Protein AF-A0A534Q2A4-F1 (afdb_monomer)

Structure (mmCIF, N/CA/C/O backbone):
data_AF-A0A534Q2A4-F1
#
_entry.id   AF-A0A534Q2A4-F1
#
loop_
_atom_site.group_PDB
_atom_site.id
_atom_site.type_symbol
_atom_site.label_atom_id
_atom_site.label_alt_id
_atom_site.label_comp_id
_atom_site.label_asym_id
_atom_site.label_entity_id
_atom_site.label_seq_id
_atom_site.pdbx_PDB_ins_code
_atom_site.Cartn_x
_atom_site.Cartn_y
_atom_site.Cartn_z
_atom_site.occupancy
_atom_site.B_iso_or_equiv
_atom_site.auth_seq_id
_atom_site.auth_comp_id
_atom_site.auth_asym_id
_atom_site.auth_atom_id
_atom_site.pdbx_PDB_model_num
ATOM 1 N N . MET A 1 1 ? -15.123 -91.674 16.257 1.00 46.69 1 MET A N 1
ATOM 2 C CA . MET A 1 1 ? -14.296 -90.925 15.289 1.00 46.69 1 MET A CA 1
ATOM 3 C C . MET A 1 1 ? -15.241 -90.295 14.267 1.00 46.69 1 MET A C 1
ATOM 5 O O . MET A 1 1 ? -15.814 -91.015 13.467 1.00 46.69 1 MET A O 1
ATOM 9 N N . ARG A 1 2 ? -15.526 -88.994 14.405 1.00 44.34 2 ARG A N 1
ATOM 10 C CA . ARG A 1 2 ? -16.313 -88.155 13.468 1.00 44.34 2 ARG A CA 1
ATOM 11 C C . ARG A 1 2 ? -15.272 -87.327 12.683 1.00 44.34 2 ARG A C 1
ATOM 13 O O . ARG A 1 2 ? -14.294 -86.949 13.312 1.00 44.34 2 ARG A O 1
ATOM 20 N N . GLY A 1 3 ? -15.322 -87.027 11.387 1.00 38.72 3 GLY A N 1
ATOM 21 C CA . GLY A 1 3 ? -16.390 -87.058 10.392 1.00 38.72 3 GLY A CA 1
ATOM 22 C C . GLY A 1 3 ? -16.437 -85.701 9.662 1.00 38.72 3 GLY A C 1
ATOM 23 O O . GLY A 1 3 ? -16.794 -84.723 10.302 1.00 38.72 3 GLY A O 1
ATOM 24 N N . VAL A 1 4 ? -16.092 -85.716 8.365 1.00 43.69 4 VAL A N 1
ATOM 25 C CA . VAL A 1 4 ? -16.644 -84.964 7.205 1.00 43.69 4 VAL A CA 1
ATOM 26 C C . VAL A 1 4 ? -16.596 -83.417 7.091 1.00 43.69 4 VAL A C 1
ATOM 28 O O . VAL A 1 4 ? -17.122 -82.683 7.916 1.00 43.69 4 VAL A O 1
ATOM 31 N N . ASP A 1 5 ? -15.975 -82.992 5.978 1.00 40.62 5 ASP A N 1
ATOM 32 C CA . ASP A 1 5 ? -16.419 -82.124 4.861 1.00 40.62 5 ASP A CA 1
ATOM 33 C C . ASP A 1 5 ? -17.097 -80.744 5.030 1.00 40.62 5 ASP A C 1
ATOM 35 O O . ASP A 1 5 ? -18.155 -80.591 5.627 1.00 40.62 5 ASP A O 1
ATOM 39 N N . SER A 1 6 ? -16.496 -79.788 4.296 1.00 45.88 6 SER A N 1
ATOM 40 C CA . SER A 1 6 ? -17.057 -78.829 3.317 1.00 45.88 6 SER A CA 1
ATOM 41 C C . SER A 1 6 ? -18.332 -78.024 3.619 1.00 45.88 6 SER A C 1
ATOM 43 O O . SER A 1 6 ? -19.414 -78.573 3.778 1.00 45.88 6 SER A O 1
ATOM 45 N N . SER A 1 7 ? -18.248 -76.698 3.425 1.00 45.50 7 SER A N 1
ATOM 46 C CA . SER A 1 7 ? -18.866 -75.979 2.284 1.00 45.50 7 SER A CA 1
ATOM 47 C C . SER A 1 7 ? -19.211 -74.519 2.632 1.00 45.50 7 SER A C 1
ATOM 49 O O . SER A 1 7 ? -19.823 -74.227 3.657 1.00 45.50 7 SER A O 1
ATOM 51 N N . VAL A 1 8 ? -18.820 -73.597 1.746 1.00 50.44 8 VAL A N 1
ATOM 52 C CA . VAL A 1 8 ? -19.141 -72.161 1.777 1.00 50.44 8 VAL A CA 1
ATOM 53 C C . VAL A 1 8 ? -20.487 -71.951 1.081 1.00 50.44 8 VAL A C 1
ATOM 55 O O . VAL A 1 8 ? -20.633 -72.241 -0.105 1.00 50.44 8 VAL A O 1
ATOM 58 N N . GLY A 1 9 ? -21.476 -71.442 1.818 1.00 41.38 9 GLY A N 1
ATOM 59 C CA . GLY A 1 9 ? -22.793 -71.088 1.293 1.00 41.38 9 GLY A CA 1
ATOM 60 C C . GLY A 1 9 ? -22.806 -69.697 0.658 1.00 41.38 9 GLY A C 1
ATOM 61 O O . GLY A 1 9 ? -22.437 -68.713 1.293 1.00 41.38 9 GLY A O 1
ATOM 62 N N . THR A 1 10 ? -23.281 -69.606 -0.584 1.00 54.28 10 THR A N 1
ATOM 63 C CA . THR A 1 10 ? -23.737 -68.353 -1.202 1.00 54.28 10 THR A CA 1
ATOM 64 C C . THR A 1 10 ? -25.263 -68.354 -1.238 1.00 54.28 10 THR A C 1
ATOM 66 O O . THR A 1 10 ? -25.898 -69.347 -1.596 1.00 54.28 10 THR A O 1
ATOM 69 N N . HIS A 1 11 ? -25.860 -67.255 -0.776 1.00 48.06 11 HIS A N 1
ATOM 70 C CA . HIS A 1 11 ? -27.300 -67.126 -0.592 1.00 48.06 11 HIS A CA 1
ATOM 71 C C . HIS A 1 11 ? -28.050 -66.906 -1.908 1.00 48.06 11 HIS A C 1
ATOM 73 O O . HIS A 1 11 ? -27.648 -66.135 -2.777 1.00 48.06 11 HIS A O 1
ATOM 79 N N . ALA A 1 12 ? -29.180 -67.604 -1.986 1.00 49.66 12 ALA A N 1
ATOM 80 C CA . ALA A 1 12 ? -30.111 -67.677 -3.092 1.00 49.66 12 ALA A CA 1
ATOM 81 C C . ALA A 1 12 ? -30.859 -66.366 -3.387 1.00 49.66 12 ALA A C 1
ATOM 83 O O . ALA A 1 12 ? -31.231 -65.598 -2.499 1.00 49.66 12 ALA A O 1
ATOM 84 N N . ALA A 1 13 ? -31.153 -66.206 -4.676 1.00 46.25 13 ALA A N 1
ATOM 85 C CA . ALA A 1 13 ? -32.058 -65.229 -5.255 1.00 46.25 13 ALA A CA 1
ATOM 86 C C . ALA A 1 13 ? -33.506 -65.407 -4.769 1.00 46.25 13 ALA A C 1
ATOM 88 O O . ALA A 1 13 ? -33.991 -66.530 -4.610 1.00 46.25 13 ALA A O 1
ATOM 89 N N . LYS A 1 14 ? -34.242 -64.297 -4.640 1.00 47.31 14 LYS A N 1
ATOM 90 C CA . LYS A 1 14 ? -35.702 -64.317 -4.498 1.00 47.31 14 LYS A CA 1
ATOM 91 C C . LYS A 1 14 ? -36.342 -63.367 -5.507 1.00 47.31 14 LYS A C 1
ATOM 93 O O . LYS A 1 14 ? -36.186 -62.154 -5.442 1.00 47.31 14 LYS A O 1
ATOM 98 N N . SER A 1 15 ? -37.043 -63.972 -6.460 1.00 41.19 15 SER A N 1
ATOM 99 C CA . SER A 1 15 ? -37.912 -63.332 -7.444 1.00 41.19 15 SER A CA 1
ATOM 100 C C . SER A 1 15 ? -39.271 -63.024 -6.811 1.00 41.19 15 SER A C 1
ATOM 102 O O . SER A 1 15 ? -39.814 -63.870 -6.101 1.00 41.19 15 SER A O 1
ATOM 104 N N . SER A 1 16 ? -39.851 -61.857 -7.101 1.00 58.28 16 SER A N 1
ATOM 105 C CA . SER A 1 16 ? -41.292 -61.639 -6.942 1.00 58.28 16 SER A CA 1
ATOM 106 C C . SER A 1 16 ? -41.811 -60.705 -8.035 1.00 58.28 16 SER A C 1
ATOM 108 O O . SER A 1 16 ? -41.393 -59.557 -8.151 1.00 58.28 16 SER A O 1
ATOM 110 N N . ARG A 1 17 ? -42.706 -61.250 -8.861 1.00 61.34 17 ARG A N 1
ATOM 111 C CA . ARG A 1 17 ? -43.530 -60.571 -9.880 1.00 61.34 17 ARG A CA 1
ATOM 112 C C . ARG A 1 17 ? -44.747 -59.915 -9.203 1.00 61.34 17 ARG A C 1
ATOM 114 O O . ARG A 1 17 ? -44.989 -60.301 -8.062 1.00 61.34 17 ARG A O 1
ATOM 121 N N . ILE A 1 18 ? -45.527 -59.085 -9.947 1.00 54.34 18 ILE A N 1
ATOM 122 C CA . ILE A 1 18 ? -46.921 -58.548 -9.716 1.00 54.34 18 ILE A CA 1
ATOM 123 C C . ILE A 1 18 ? -46.925 -56.988 -9.659 1.00 54.34 18 ILE A C 1
ATOM 125 O O . ILE A 1 18 ? -46.179 -56.453 -8.858 1.00 54.34 18 ILE A O 1
ATOM 129 N N . ARG A 1 19 ? -47.683 -56.154 -10.415 1.00 55.72 19 ARG A N 1
ATOM 130 C CA . ARG A 1 19 ? -48.712 -56.263 -11.489 1.00 55.72 19 ARG A CA 1
ATOM 131 C C . ARG A 1 19 ? -48.621 -55.081 -12.479 1.00 55.72 19 ARG A C 1
ATOM 133 O O . ARG A 1 19 ? -48.185 -53.997 -12.113 1.00 55.72 19 ARG A O 1
ATOM 140 N N . LEU A 1 20 ? -49.148 -55.312 -13.685 1.00 47.53 20 LEU A N 1
ATOM 141 C CA . LEU A 1 20 ? -49.582 -54.324 -14.683 1.00 47.53 20 LEU A CA 1
ATOM 142 C C . LEU A 1 20 ? -50.685 -53.379 -14.165 1.00 47.53 20 LEU A C 1
ATOM 144 O O . LEU A 1 20 ? -51.675 -53.858 -13.614 1.00 47.53 20 LEU A O 1
ATOM 148 N N . ALA A 1 21 ? -50.539 -52.090 -14.480 1.00 41.75 21 ALA A N 1
ATOM 149 C CA . ALA A 1 21 ? -51.520 -51.109 -14.990 1.00 41.75 21 ALA A CA 1
ATOM 150 C C . ALA A 1 21 ? -50.771 -49.749 -14.984 1.00 41.75 21 ALA A C 1
ATOM 152 O O . ALA A 1 21 ? -50.030 -49.493 -14.048 1.00 41.75 21 ALA A O 1
ATOM 153 N N . ALA A 1 22 ? -50.824 -48.838 -15.953 1.00 44.25 22 ALA A N 1
ATOM 154 C CA . ALA A 1 22 ? -51.934 -48.446 -16.795 1.00 44.25 22 ALA A CA 1
ATOM 155 C C . ALA A 1 22 ? -51.430 -47.580 -17.979 1.00 44.25 22 ALA A C 1
ATOM 157 O O . ALA A 1 22 ? -50.482 -46.815 -17.833 1.00 44.25 22 ALA A O 1
ATOM 158 N N . VAL A 1 23 ? -52.161 -47.680 -19.095 1.00 52.25 23 VAL A N 1
ATOM 159 C CA . VAL A 1 23 ? -52.508 -46.605 -20.048 1.00 52.25 23 VAL A CA 1
ATOM 160 C C . VAL A 1 23 ? -51.396 -46.042 -20.950 1.00 52.25 23 VAL A C 1
ATOM 162 O O . VAL A 1 23 ? -50.652 -45.129 -20.606 1.00 52.25 23 VAL A O 1
ATOM 165 N N . LEU A 1 24 ? -51.413 -46.536 -22.196 1.00 53.69 24 LEU A N 1
ATOM 166 C CA . LEU A 1 24 ? -51.024 -45.774 -23.382 1.00 53.69 24 LEU A CA 1
ATOM 167 C C . LEU A 1 24 ? -51.923 -44.536 -23.514 1.00 53.69 24 LEU A C 1
ATOM 169 O O . LEU A 1 24 ? -53.138 -44.674 -23.652 1.00 53.69 24 LEU A O 1
ATOM 173 N N . LEU A 1 25 ? -51.312 -43.361 -23.627 1.00 58.09 25 LEU A N 1
ATOM 174 C CA . LEU A 1 25 ? -51.843 -42.290 -24.462 1.00 58.09 25 LEU A CA 1
ATOM 175 C C . LEU A 1 25 ? -50.767 -41.905 -25.476 1.00 58.09 25 LEU A C 1
ATOM 177 O O . LEU A 1 25 ? -49.722 -41.353 -25.143 1.00 58.09 25 LEU A O 1
ATOM 181 N N . LEU A 1 26 ? -51.043 -42.269 -26.724 1.00 57.41 26 LEU A N 1
ATOM 182 C CA . LEU A 1 26 ? -50.377 -41.766 -27.914 1.00 57.41 26 LEU A CA 1
ATOM 183 C C . LEU A 1 26 ? -50.942 -40.377 -28.228 1.00 57.41 26 LEU A C 1
ATOM 185 O O . LEU A 1 26 ? -52.148 -40.251 -28.418 1.00 57.41 26 LEU A O 1
ATOM 189 N N . ALA A 1 27 ? -50.075 -39.374 -28.351 1.00 54.34 27 ALA A N 1
ATOM 190 C CA . ALA A 1 27 ? -50.287 -38.202 -29.205 1.00 54.34 27 ALA A CA 1
ATOM 191 C C . ALA A 1 27 ? -48.915 -37.541 -29.447 1.00 54.34 27 ALA A C 1
ATOM 193 O O . ALA A 1 27 ? -48.312 -36.991 -28.535 1.00 54.34 27 ALA A O 1
ATOM 194 N N . TRP A 1 28 ? -48.254 -37.854 -30.564 1.00 53.22 28 TRP A N 1
ATOM 195 C CA . TRP A 1 28 ? -48.218 -37.018 -31.775 1.00 53.22 28 TRP A CA 1
ATOM 196 C C . TRP A 1 28 ? -47.578 -35.636 -31.571 1.00 53.22 28 TRP A C 1
ATOM 198 O O . TRP A 1 28 ? -48.257 -34.661 -31.270 1.00 53.22 28 TRP A O 1
ATOM 208 N N . SER A 1 29 ? -46.273 -35.545 -31.839 1.00 51.88 29 SER A N 1
ATOM 209 C CA . SER A 1 29 ? -45.728 -34.620 -32.849 1.00 51.88 29 SER A CA 1
ATOM 210 C C . SER A 1 29 ? -44.209 -34.738 -32.913 1.00 51.88 29 SER A C 1
ATOM 212 O O . SER A 1 29 ? -43.484 -34.152 -32.115 1.00 51.88 29 SER A O 1
ATOM 214 N N . ALA A 1 30 ? -43.736 -35.491 -33.902 1.00 51.25 30 ALA A N 1
ATOM 215 C CA . ALA A 1 30 ? -42.413 -35.307 -34.470 1.00 51.25 30 ALA A CA 1
ATOM 216 C C . ALA A 1 30 ? -42.588 -34.554 -35.796 1.00 51.25 30 ALA A C 1
ATOM 218 O O . ALA A 1 30 ? -43.136 -35.096 -36.750 1.00 51.25 30 ALA A O 1
ATOM 219 N N . CYS A 1 31 ? -42.150 -33.300 -35.817 1.00 47.09 31 CYS A N 1
ATOM 220 C CA . CYS A 1 31 ? -41.692 -32.556 -36.991 1.00 47.09 31 CYS A CA 1
ATOM 221 C C . CYS A 1 31 ? -40.537 -31.701 -36.454 1.00 47.09 31 CYS A C 1
ATOM 223 O O . CYS A 1 31 ? -40.755 -30.761 -35.703 1.00 47.09 31 CYS A O 1
ATOM 225 N N . SER A 1 32 ? -39.333 -32.260 -36.462 1.00 43.69 32 SER A N 1
ATOM 226 C CA . SER A 1 32 ? -38.318 -32.028 -37.494 1.00 43.69 32 SER A CA 1
ATOM 227 C C . SER A 1 32 ? -37.521 -30.750 -37.239 1.00 43.69 32 SER A C 1
ATOM 229 O O . SER A 1 32 ? -38.028 -29.642 -37.346 1.00 43.69 32 SER A O 1
ATOM 231 N N . ASP A 1 33 ? -36.241 -30.992 -36.978 1.00 48.94 33 ASP A N 1
ATOM 232 C CA . ASP A 1 33 ? -35.103 -30.169 -37.371 1.00 48.94 33 ASP A CA 1
ATOM 233 C C . ASP A 1 33 ? -34.928 -28.782 -36.734 1.00 48.94 33 ASP A C 1
ATOM 235 O O . ASP A 1 33 ? -35.495 -27.773 -37.152 1.00 48.94 33 ASP A O 1
ATOM 239 N N . ARG A 1 34 ? -33.988 -28.713 -35.783 1.00 46.12 34 ARG A N 1
ATOM 240 C CA . ARG A 1 34 ? -33.120 -27.539 -35.683 1.00 46.12 34 ARG A CA 1
ATOM 241 C C . ARG A 1 34 ? -31.700 -27.941 -35.316 1.00 46.12 34 ARG A C 1
ATOM 243 O O . ARG A 1 34 ? -31.249 -27.764 -34.188 1.00 46.12 34 ARG A O 1
ATOM 250 N N . SER A 1 35 ? -30.986 -28.470 -36.304 1.00 51.28 35 SER A N 1
ATOM 251 C CA . SER A 1 35 ? -29.525 -28.457 -36.284 1.00 51.28 35 SER A CA 1
ATOM 252 C C . SER A 1 35 ? -29.010 -27.064 -36.665 1.00 51.28 35 SER A C 1
ATOM 254 O O . SER A 1 35 ? -29.014 -26.678 -37.829 1.00 51.28 35 SER A O 1
ATOM 256 N N . GLY A 1 36 ? -28.542 -26.323 -35.663 1.00 42.38 36 GLY A N 1
ATOM 257 C CA . GLY A 1 36 ? -27.720 -25.112 -35.779 1.00 42.38 36 GLY A CA 1
ATOM 258 C C . GLY A 1 36 ? -27.521 -24.541 -34.372 1.00 42.38 36 GLY A C 1
ATOM 259 O O . GLY A 1 36 ? -28.504 -24.183 -33.736 1.00 42.38 36 GLY A O 1
ATOM 260 N N . ARG A 1 37 ? -26.334 -24.608 -33.744 1.00 52.53 37 ARG A N 1
ATOM 261 C CA . ARG A 1 37 ? -25.194 -23.694 -33.994 1.00 52.53 37 ARG A CA 1
ATOM 262 C C . ARG A 1 37 ? -25.747 -22.266 -34.156 1.00 52.53 37 ARG A C 1
ATOM 264 O O . ARG A 1 37 ? -26.392 -22.002 -35.158 1.00 52.53 37 ARG A O 1
ATOM 271 N N . ASP A 1 38 ? -25.725 -21.375 -33.164 1.00 42.31 38 ASP A N 1
ATOM 272 C CA . ASP A 1 38 ? -24.612 -21.019 -32.286 1.00 42.31 38 ASP A CA 1
ATOM 273 C C . ASP A 1 38 ? -25.101 -20.547 -30.906 1.00 42.31 38 ASP A C 1
ATOM 275 O O . ASP A 1 38 ? -25.827 -19.561 -30.780 1.00 42.31 38 ASP A O 1
ATOM 279 N N . SER A 1 39 ? -24.650 -21.223 -29.848 1.00 49.16 39 SER A N 1
ATOM 280 C CA . SER A 1 39 ? -24.690 -20.686 -28.488 1.00 49.16 39 SER A CA 1
ATOM 281 C C . SER A 1 39 ? -23.584 -19.646 -28.345 1.00 49.16 39 SER A C 1
ATOM 283 O O . SER A 1 39 ? -22.515 -19.936 -27.808 1.00 49.16 39 SER A O 1
ATOM 285 N N . VAL A 1 40 ? -23.829 -18.423 -28.811 1.00 51.91 40 VAL A N 1
ATOM 286 C CA . VAL A 1 40 ? -23.120 -17.278 -28.244 1.00 51.91 40 VAL A CA 1
ATOM 287 C C . VAL A 1 40 ? -23.692 -17.055 -26.856 1.00 51.91 40 VAL A C 1
ATOM 289 O O . VAL A 1 40 ? -24.838 -16.647 -26.668 1.00 51.91 40 VAL A O 1
ATOM 292 N N . ALA A 1 41 ? -22.877 -17.417 -25.871 1.00 47.88 41 ALA A N 1
ATOM 293 C CA . ALA A 1 41 ? -23.019 -16.976 -24.507 1.00 47.88 41 ALA A CA 1
ATOM 294 C C . ALA A 1 41 ? -23.421 -15.499 -24.517 1.00 47.88 41 ALA A C 1
ATOM 296 O O . ALA A 1 41 ? -22.702 -14.655 -25.053 1.00 47.88 41 ALA A O 1
ATOM 297 N N . SER A 1 42 ? -24.573 -15.196 -23.921 1.00 49.41 42 SER A N 1
ATOM 298 C CA . SER A 1 42 ? -24.871 -13.853 -23.451 1.00 49.41 42 SER A CA 1
ATOM 299 C C . SER A 1 42 ? -23.835 -13.542 -22.377 1.00 49.41 42 SER A C 1
ATOM 301 O O . SER A 1 42 ? -24.075 -13.732 -21.185 1.00 49.41 42 SER A O 1
ATOM 303 N N . ALA A 1 43 ? -22.647 -13.125 -22.815 1.00 54.44 43 ALA A N 1
ATOM 304 C CA . ALA A 1 43 ? -21.686 -12.445 -21.986 1.00 54.44 43 ALA A CA 1
ATOM 305 C C . ALA A 1 43 ? -22.453 -11.273 -21.386 1.00 54.44 43 ALA A C 1
ATOM 307 O O . ALA A 1 43 ? -22.823 -10.328 -22.082 1.00 54.44 43 ALA A O 1
ATOM 308 N N . ARG A 1 44 ? -22.769 -11.370 -20.092 1.00 57.84 44 ARG A N 1
ATOM 309 C CA . ARG A 1 44 ? -23.061 -10.173 -19.318 1.00 57.84 44 ARG A CA 1
ATOM 310 C C . ARG A 1 44 ? -21.858 -9.275 -19.552 1.00 57.84 44 ARG A C 1
ATOM 312 O O . ARG A 1 44 ? -20.745 -9.651 -19.188 1.00 57.84 44 ARG A O 1
ATOM 319 N N . ALA A 1 45 ? -22.085 -8.164 -20.246 1.00 58.41 45 ALA A N 1
ATOM 320 C CA . ALA A 1 45 ? -21.080 -7.134 -20.400 1.00 58.41 45 ALA A CA 1
ATOM 321 C C . ALA A 1 45 ? -20.485 -6.852 -19.010 1.00 58.41 45 ALA A C 1
ATOM 323 O O . ALA A 1 45 ? -21.244 -6.850 -18.030 1.00 58.41 45 ALA A O 1
ATOM 324 N N . PRO A 1 46 ? -19.160 -6.665 -18.885 1.00 52.91 46 PRO A N 1
ATOM 325 C CA . PRO A 1 46 ? -18.607 -6.164 -17.641 1.00 52.91 46 PRO A CA 1
ATOM 326 C C . PRO A 1 46 ? -19.354 -4.870 -17.317 1.00 52.91 46 PRO A C 1
ATOM 328 O O . PRO A 1 46 ? -19.374 -3.937 -18.119 1.00 52.91 46 PRO A O 1
ATOM 331 N N . VAL A 1 47 ? -20.036 -4.855 -16.172 1.00 54.50 47 VAL A N 1
ATOM 332 C CA . VAL A 1 47 ? -20.563 -3.618 -15.606 1.00 54.50 47 VAL A CA 1
ATOM 333 C C . VAL A 1 47 ? -19.328 -2.786 -15.306 1.00 54.50 47 VAL A C 1
ATOM 335 O O . VAL A 1 47 ? -18.603 -3.067 -14.353 1.00 54.50 47 VAL A O 1
ATOM 338 N N . LEU A 1 48 ? -19.039 -1.829 -16.186 1.00 45.00 48 LEU A N 1
ATOM 339 C CA . LEU A 1 48 ? -18.083 -0.778 -15.894 1.00 45.00 48 LEU A CA 1
ATOM 340 C C . LEU A 1 48 ? -18.559 -0.114 -14.592 1.00 45.00 48 LEU A C 1
ATOM 342 O O . LEU A 1 48 ? -19.760 0.159 -14.470 1.00 45.00 48 LEU A O 1
ATOM 346 N N . PRO A 1 49 ? -17.676 0.094 -13.599 1.00 53.22 49 PRO A N 1
ATOM 347 C CA . PRO A 1 49 ? -18.042 0.910 -12.452 1.00 53.22 49 PRO A CA 1
ATOM 348 C C . PRO A 1 49 ? -18.526 2.270 -12.973 1.00 53.22 49 PRO A C 1
ATOM 350 O O . PRO A 1 49 ? -18.022 2.731 -14.002 1.00 53.22 49 PRO A O 1
ATOM 353 N N . PRO A 1 50 ? -19.509 2.910 -12.317 1.00 47.38 50 PRO A N 1
ATOM 354 C CA . PRO A 1 50 ? -19.916 4.242 -12.719 1.00 47.38 50 PRO A CA 1
ATOM 355 C C . PRO A 1 50 ? -18.688 5.149 -12.651 1.00 47.38 50 PRO A C 1
ATOM 357 O O . PR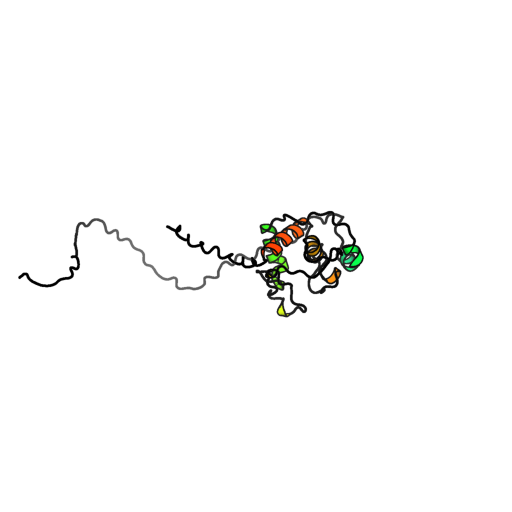O A 1 50 ? -18.109 5.357 -11.581 1.00 47.38 50 PRO A O 1
ATOM 360 N N . GLU A 1 51 ? -18.283 5.676 -13.802 1.00 47.44 51 GLU A N 1
ATOM 361 C CA . GLU A 1 51 ? -17.392 6.823 -13.863 1.00 47.44 51 GLU A CA 1
ATOM 362 C C . GLU A 1 51 ? -18.101 7.948 -13.094 1.00 47.44 51 GLU A C 1
ATOM 364 O O . GLU A 1 51 ? -19.100 8.492 -13.561 1.00 47.44 51 GLU A O 1
ATOM 369 N N . GLY A 1 52 ? -17.659 8.223 -11.862 1.00 50.19 52 GLY A N 1
ATOM 370 C CA . GLY A 1 52 ? -18.202 9.323 -11.059 1.00 50.19 52 GLY A CA 1
ATOM 371 C C . GLY A 1 52 ? -18.823 8.991 -9.701 1.00 50.19 52 GLY A C 1
ATOM 372 O O . GLY A 1 52 ? -19.551 9.827 -9.180 1.00 50.19 52 GLY A O 1
ATOM 373 N N . ALA A 1 53 ? -18.508 7.860 -9.063 1.00 42.09 53 ALA A N 1
ATOM 374 C CA . ALA A 1 53 ? -18.677 7.733 -7.606 1.00 42.09 53 ALA A CA 1
ATOM 375 C C . ALA A 1 53 ? -17.398 8.155 -6.853 1.00 42.09 53 ALA A C 1
ATOM 377 O O . ALA A 1 53 ? -16.955 7.490 -5.923 1.00 42.09 53 ALA A O 1
ATOM 378 N N . GLY A 1 54 ? -16.778 9.257 -7.277 1.00 41.44 54 GLY A N 1
ATOM 379 C CA . GLY A 1 54 ? -15.841 9.967 -6.419 1.00 41.44 54 GLY A CA 1
ATOM 380 C C . GLY A 1 54 ? -16.667 10.697 -5.373 1.00 41.44 54 GLY A C 1
ATOM 381 O O . GLY A 1 54 ? -17.300 11.705 -5.688 1.00 41.44 54 GLY A O 1
ATOM 382 N N . ALA A 1 55 ? -16.693 10.184 -4.142 1.00 45.19 55 ALA A N 1
ATOM 383 C CA . ALA A 1 55 ? -17.034 11.026 -3.004 1.00 45.19 55 ALA A CA 1
ATOM 384 C C . ALA A 1 55 ? -16.199 12.317 -3.119 1.00 45.19 55 ALA A C 1
ATOM 386 O O . ALA A 1 55 ? -15.026 12.226 -3.503 1.00 45.19 55 ALA A O 1
ATOM 387 N N . PRO A 1 56 ? -16.769 13.511 -2.868 1.00 38.66 56 PRO A N 1
ATOM 388 C CA . PRO A 1 56 ? -15.985 14.735 -2.915 1.00 38.66 56 PRO A CA 1
ATOM 389 C C . PRO A 1 56 ? -14.780 14.535 -2.002 1.00 38.66 56 PRO A C 1
ATOM 391 O O . PRO A 1 56 ? -14.951 14.184 -0.834 1.00 38.66 56 PRO A O 1
ATOM 394 N N . ALA A 1 57 ? -13.575 14.684 -2.559 1.00 44.56 57 ALA A N 1
ATOM 395 C CA . ALA A 1 57 ? -12.355 14.627 -1.778 1.00 44.56 57 ALA A CA 1
ATOM 396 C C . ALA A 1 57 ? -12.540 15.582 -0.597 1.00 44.56 57 ALA A C 1
ATOM 398 O O . ALA A 1 57 ? -12.750 16.781 -0.806 1.00 44.56 57 ALA A O 1
ATOM 399 N N . SER A 1 58 ? -12.540 15.053 0.632 1.00 46.03 58 SER A N 1
ATOM 400 C CA . SER A 1 58 ? -12.507 15.912 1.813 1.00 46.03 58 SER A CA 1
ATOM 401 C C . SER A 1 58 ? -11.367 16.915 1.619 1.00 46.03 58 SER A C 1
ATOM 403 O O . SER A 1 58 ? -10.309 16.495 1.134 1.00 46.03 58 SER A O 1
ATOM 405 N N . PRO A 1 59 ? -11.552 18.197 1.984 1.00 53.06 59 PRO A N 1
ATOM 406 C CA . PRO A 1 59 ? -10.587 19.272 1.725 1.00 53.06 59 PRO A CA 1
ATOM 407 C C . PRO A 1 59 ? -9.183 19.033 2.315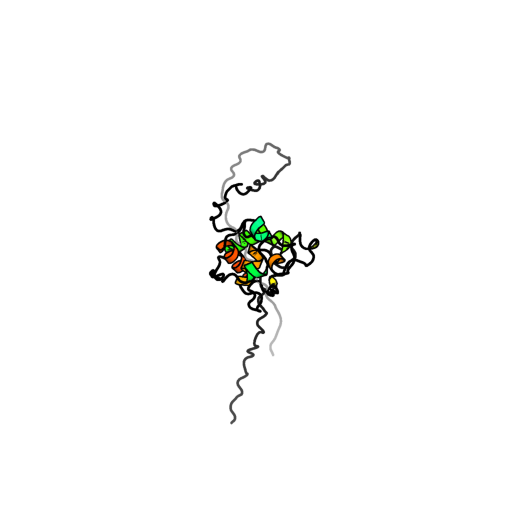 1.00 53.06 59 PRO A C 1
ATOM 409 O O . PRO A 1 59 ? -8.263 19.782 2.005 1.00 53.06 59 PRO A O 1
ATOM 412 N N . ASP A 1 60 ? -9.006 17.962 3.093 1.00 60.28 60 ASP A N 1
ATOM 413 C CA . ASP A 1 60 ? -7.771 17.558 3.761 1.00 60.28 60 ASP A CA 1
ATOM 414 C C . ASP A 1 60 ? -6.986 16.431 3.041 1.00 60.28 60 ASP A C 1
ATOM 416 O O . ASP A 1 60 ? -6.040 15.880 3.608 1.00 60.28 60 ASP A O 1
ATOM 420 N N . HIS A 1 61 ? -7.344 16.038 1.807 1.00 65.69 61 HIS A N 1
ATOM 421 C CA . HIS A 1 61 ? -6.539 15.066 1.046 1.00 65.69 61 HIS A CA 1
ATOM 422 C C . HIS A 1 61 ? -5.420 15.763 0.249 1.00 65.69 61 HIS A C 1
ATOM 424 O O . HIS A 1 61 ? -5.717 16.589 -0.616 1.00 65.69 61 HIS A O 1
ATOM 430 N N . PRO A 1 62 ? -4.135 15.415 0.474 1.00 69.75 62 PRO A N 1
ATOM 431 C CA . PRO A 1 62 ? -3.015 16.025 -0.245 1.00 69.75 62 PRO A CA 1
ATOM 432 C C . PRO A 1 62 ? -3.104 15.682 -1.730 1.00 69.75 62 PRO A C 1
ATOM 434 O O . PRO A 1 62 ? -3.302 14.517 -2.050 1.00 69.75 62 PRO A O 1
ATOM 437 N N . THR A 1 63 ? -2.953 16.644 -2.645 1.00 79.94 63 THR A N 1
ATOM 438 C CA . THR A 1 63 ? -3.048 16.367 -4.091 1.00 79.94 63 THR A CA 1
ATOM 439 C C . THR A 1 63 ? -1.905 15.469 -4.576 1.00 79.94 63 THR A C 1
ATOM 441 O O . THR A 1 63 ? -0.880 15.337 -3.910 1.00 79.94 63 THR A O 1
ATOM 444 N N . ALA A 1 64 ? -2.006 14.906 -5.785 1.00 71.00 64 ALA A N 1
ATOM 445 C CA . ALA A 1 64 ? -0.891 14.172 -6.401 1.00 71.00 64 ALA A CA 1
ATOM 446 C C . ALA A 1 64 ? 0.417 14.995 -6.457 1.00 71.00 64 ALA A C 1
ATOM 448 O O . ALA A 1 64 ? 1.503 14.457 -6.253 1.00 71.00 64 ALA A O 1
ATOM 449 N N . HIS A 1 65 ? 0.313 16.309 -6.683 1.00 66.69 65 HIS A N 1
ATOM 450 C CA . HIS A 1 65 ? 1.461 17.216 -6.688 1.00 66.69 65 HIS A CA 1
ATOM 451 C C . HIS A 1 65 ? 2.020 17.454 -5.275 1.00 66.69 65 HIS A C 1
ATOM 453 O O . HIS A 1 65 ? 3.227 17.634 -5.127 1.00 66.69 65 HIS A O 1
ATOM 459 N N . ASP A 1 66 ? 1.178 17.420 -4.241 1.00 70.50 66 ASP A N 1
ATOM 460 C CA . ASP A 1 66 ? 1.619 17.518 -2.845 1.00 70.50 66 ASP A CA 1
ATOM 461 C C . ASP A 1 66 ? 2.279 16.227 -2.367 1.00 70.50 66 ASP A C 1
ATOM 463 O O . ASP A 1 66 ? 3.339 16.292 -1.755 1.00 70.50 66 ASP A O 1
ATOM 467 N N . ILE A 1 67 ? 1.732 15.062 -2.731 1.00 70.69 67 ILE A N 1
ATOM 468 C CA . ILE A 1 67 ? 2.347 13.752 -2.458 1.00 70.69 67 ILE A CA 1
ATOM 469 C C . ILE A 1 67 ? 3.726 13.660 -3.124 1.00 70.69 67 ILE A C 1
ATOM 471 O O . ILE A 1 67 ? 4.676 13.201 -2.502 1.00 70.69 67 ILE A O 1
ATOM 475 N N . ALA A 1 68 ? 3.858 14.148 -4.361 1.00 65.62 68 ALA A N 1
ATOM 476 C CA . ALA A 1 68 ? 5.130 14.152 -5.083 1.00 65.62 68 ALA A CA 1
ATOM 477 C C . ALA A 1 68 ? 6.181 15.116 -4.495 1.00 65.62 68 ALA A C 1
ATOM 479 O O . ALA A 1 68 ? 7.375 14.931 -4.731 1.00 65.62 68 ALA A O 1
ATOM 480 N N . ARG A 1 69 ? 5.757 16.158 -3.763 1.00 66.38 69 ARG A N 1
ATOM 481 C CA . ARG A 1 69 ? 6.643 17.156 -3.135 1.00 66.38 69 ARG A CA 1
ATOM 482 C C . ARG A 1 69 ? 6.927 16.896 -1.662 1.00 66.38 69 ARG A C 1
ATOM 484 O O . ARG A 1 69 ? 7.909 17.437 -1.156 1.00 66.38 69 ARG A O 1
ATOM 491 N N . ALA A 1 70 ? 6.075 16.143 -0.973 1.00 67.38 70 ALA A N 1
ATOM 492 C CA . ALA A 1 70 ? 6.292 15.800 0.421 1.00 67.38 70 ALA A CA 1
ATOM 493 C C . ALA A 1 70 ? 7.607 15.023 0.536 1.00 67.38 70 ALA A C 1
ATOM 495 O O . ALA A 1 70 ? 7.802 14.009 -0.139 1.00 67.38 70 ALA A O 1
ATOM 496 N N . SER A 1 71 ? 8.537 15.508 1.362 1.00 64.19 71 SER A N 1
ATOM 497 C CA . SER A 1 71 ? 9.758 14.747 1.592 1.00 64.19 71 SER A CA 1
ATOM 498 C C . SER A 1 71 ? 9.415 13.495 2.398 1.00 64.19 71 SER A C 1
ATOM 500 O O . SER A 1 71 ? 8.541 13.523 3.268 1.00 64.19 71 SER A O 1
ATOM 502 N N . ALA A 1 72 ? 10.139 12.404 2.143 1.00 62.28 72 ALA A N 1
ATOM 503 C CA . ALA A 1 72 ? 10.083 11.184 2.948 1.00 62.28 72 ALA A CA 1
ATOM 504 C C . ALA A 1 72 ? 10.107 11.485 4.455 1.00 62.28 72 ALA A C 1
ATOM 506 O O . ALA A 1 72 ? 9.349 10.921 5.239 1.00 62.28 72 ALA A O 1
ATOM 507 N N . SER A 1 73 ? 10.950 12.445 4.841 1.00 61.84 73 SER A N 1
ATOM 508 C CA . SER A 1 73 ? 11.104 12.924 6.209 1.00 61.84 73 SER A CA 1
ATOM 509 C C . SER A 1 73 ? 9.899 13.688 6.755 1.00 61.84 73 SER A C 1
ATOM 511 O O . SER A 1 73 ? 9.703 13.669 7.964 1.00 61.84 73 SER A O 1
ATOM 513 N N . ASP A 1 74 ? 9.102 14.369 5.932 1.00 73.62 74 ASP A N 1
ATOM 514 C CA . ASP A 1 74 ? 7.904 15.074 6.405 1.00 73.62 74 ASP A CA 1
ATOM 515 C C . ASP A 1 74 ? 6.792 14.074 6.699 1.00 73.62 74 ASP A C 1
ATOM 517 O O . ASP A 1 74 ? 6.308 14.015 7.824 1.00 73.62 74 ASP A O 1
ATOM 521 N N . LEU A 1 75 ? 6.494 13.190 5.741 1.00 75.75 75 LEU A N 1
ATOM 522 C CA . LEU A 1 75 ? 5.486 12.139 5.913 1.00 75.75 75 LEU A CA 1
ATOM 523 C C . LEU A 1 75 ? 5.833 11.182 7.058 1.00 75.75 75 LEU A C 1
ATOM 525 O O . LEU A 1 75 ? 4.943 10.730 7.777 1.00 75.75 75 LEU A O 1
ATOM 529 N N . ALA A 1 76 ? 7.122 10.884 7.244 1.00 67.81 76 ALA A N 1
ATOM 530 C CA . ALA A 1 76 ? 7.576 10.013 8.317 1.00 67.81 76 ALA A CA 1
ATOM 531 C C . ALA A 1 76 ? 7.395 10.637 9.714 1.00 67.81 76 ALA A C 1
ATOM 533 O O . ALA A 1 76 ? 7.081 9.921 10.663 1.00 67.81 76 ALA A O 1
ATOM 534 N N . ARG A 1 77 ? 7.546 11.962 9.847 1.00 68.25 77 ARG A N 1
ATOM 535 C CA . ARG A 1 77 ? 7.465 12.672 11.138 1.00 68.25 77 ARG A CA 1
ATOM 536 C C . ARG A 1 77 ? 6.050 13.068 11.550 1.00 68.25 77 ARG A C 1
ATOM 538 O O . ARG A 1 77 ? 5.865 13.469 12.698 1.00 68.25 77 ARG A O 1
ATOM 545 N N . GLU A 1 78 ? 5.073 12.965 10.651 1.00 75.94 78 GLU A N 1
ATOM 546 C CA . GLU A 1 78 ? 3.682 13.258 10.991 1.00 75.94 78 GLU A CA 1
ATOM 547 C C . GLU A 1 78 ? 3.205 12.342 12.135 1.00 75.94 78 GLU A C 1
ATOM 549 O O . GLU A 1 78 ? 3.401 11.121 12.071 1.00 75.94 78 GLU A O 1
ATOM 554 N N . PRO A 1 79 ? 2.584 12.888 13.196 1.00 75.31 79 PRO A N 1
ATOM 555 C CA . PRO A 1 79 ? 2.058 12.078 14.283 1.00 75.31 79 PRO A CA 1
ATOM 556 C C . PRO A 1 79 ? 0.972 11.135 13.757 1.00 75.31 79 PRO A C 1
ATOM 558 O O . PRO A 1 79 ? 0.025 11.556 13.094 1.00 75.31 79 PRO A O 1
ATOM 561 N N . ASN A 1 80 ? 1.082 9.842 14.074 1.00 80.94 80 ASN A N 1
ATOM 562 C CA . ASN A 1 80 ? 0.035 8.891 13.720 1.00 80.94 80 ASN A CA 1
ATOM 563 C C . ASN A 1 80 ? -1.175 9.041 14.657 1.00 80.94 80 ASN A C 1
ATOM 565 O O . ASN A 1 80 ? -1.170 8.523 15.774 1.00 80.94 80 ASN A O 1
ATOM 569 N N . THR A 1 81 ? -2.215 9.733 14.196 1.00 85.31 81 THR A N 1
ATOM 570 C CA . THR A 1 81 ? -3.468 9.955 14.939 1.00 85.31 81 THR A CA 1
ATOM 571 C C . THR A 1 81 ? -4.568 8.945 14.600 1.00 85.31 81 THR A C 1
ATOM 573 O O . THR A 1 81 ? -5.603 8.922 15.266 1.00 85.31 81 THR A O 1
ATOM 576 N N . VAL A 1 82 ? -4.347 8.090 13.597 1.00 88.12 82 VAL A N 1
ATOM 577 C CA . VAL A 1 82 ? -5.309 7.087 13.124 1.00 88.12 82 VAL A CA 1
ATOM 578 C C . VAL A 1 82 ? -4.995 5.719 13.735 1.00 88.12 82 VAL A C 1
ATOM 580 O O . VAL A 1 82 ? -3.845 5.271 13.753 1.00 88.12 82 VAL A O 1
ATOM 583 N N . ASP A 1 83 ? -6.029 5.022 14.216 1.00 91.50 83 ASP A N 1
ATOM 584 C CA . ASP A 1 83 ? -5.924 3.596 14.536 1.00 91.50 83 ASP A CA 1
ATOM 585 C C . ASP A 1 83 ? -6.072 2.777 13.248 1.00 91.50 83 ASP A C 1
ATOM 587 O O . ASP A 1 83 ? -7.132 2.779 12.621 1.00 91.50 83 ASP A O 1
ATOM 591 N N . TRP A 1 84 ? -5.008 2.088 12.841 1.00 94.56 84 TRP A N 1
ATOM 592 C CA . TRP A 1 84 ? -4.964 1.270 11.622 1.00 94.56 84 TRP A CA 1
ATOM 593 C C . TRP A 1 84 ? -5.368 -0.194 11.848 1.00 94.56 84 TRP A C 1
ATOM 595 O O . TRP A 1 84 ? -5.307 -1.006 10.926 1.00 94.56 84 TRP A O 1
ATOM 605 N N . ARG A 1 85 ? -5.804 -0.553 13.059 1.00 90.19 85 ARG A N 1
ATOM 606 C CA . ARG A 1 85 ? -6.247 -1.914 13.389 1.00 90.19 85 ARG A CA 1
ATOM 607 C C . ARG A 1 85 ? -7.734 -2.100 13.110 1.00 90.19 85 ARG A C 1
ATOM 609 O O . ARG A 1 85 ? -8.511 -1.156 13.150 1.00 90.19 85 ARG A O 1
ATOM 616 N N . GLY A 1 86 ? -8.151 -3.354 12.931 1.00 90.69 86 GLY A N 1
ATOM 617 C CA . GLY A 1 86 ? -9.571 -3.727 12.967 1.00 90.69 86 GLY A CA 1
ATOM 618 C C . GLY A 1 86 ? -10.379 -3.414 11.703 1.00 90.69 86 GLY A C 1
ATOM 619 O O . GLY A 1 86 ? -11.594 -3.272 11.797 1.00 90.69 86 GLY A O 1
ATOM 620 N N . GLY A 1 87 ? -9.737 -3.324 10.535 1.00 96.12 87 GLY A N 1
ATOM 621 C CA . GLY A 1 87 ? -10.429 -3.130 9.254 1.00 96.12 87 G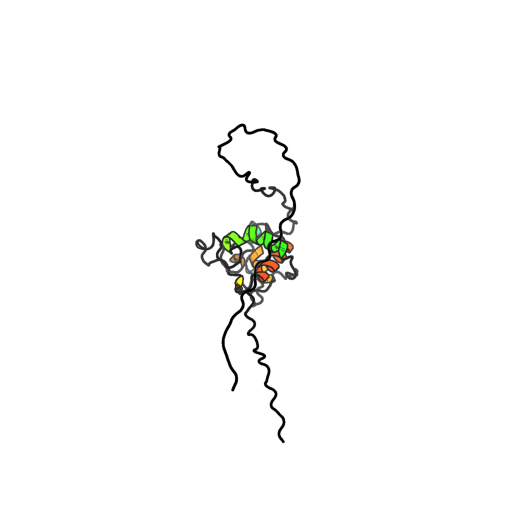LY A CA 1
ATOM 622 C C . GLY A 1 87 ? -11.346 -4.292 8.841 1.00 96.12 87 GLY A C 1
ATOM 623 O O . GLY A 1 87 ? -11.191 -5.444 9.264 1.00 96.12 87 GLY A O 1
ATOM 624 N N . ASN A 1 88 ? -12.293 -3.998 7.955 1.00 98.06 88 ASN A N 1
ATOM 625 C CA . ASN A 1 88 ? -13.176 -4.950 7.301 1.00 98.06 88 ASN A CA 1
ATOM 626 C C . ASN A 1 88 ? -12.431 -5.728 6.204 1.00 98.06 88 ASN A C 1
ATOM 628 O O . ASN A 1 88 ? -12.321 -5.310 5.051 1.00 98.06 88 ASN A O 1
ATOM 632 N N . ARG A 1 89 ? -11.990 -6.943 6.550 1.00 98.06 89 ARG A N 1
ATOM 633 C CA . ARG A 1 89 ? -11.277 -7.848 5.631 1.00 98.06 89 ARG A CA 1
ATOM 634 C C . ARG A 1 89 ? -12.023 -8.116 4.317 1.00 98.06 89 ARG A C 1
ATOM 636 O O . ARG A 1 89 ? -11.376 -8.289 3.288 1.00 98.06 89 ARG A O 1
ATOM 643 N N . ALA A 1 90 ? -13.353 -8.221 4.344 1.00 98.44 90 ALA A N 1
ATOM 644 C CA . ALA A 1 90 ? -14.129 -8.554 3.149 1.00 98.44 90 ALA A CA 1
ATOM 645 C C . ALA A 1 90 ? -14.127 -7.397 2.145 1.00 98.44 90 ALA A C 1
ATOM 647 O O . ALA A 1 90 ? -13.978 -7.625 0.947 1.00 98.44 90 ALA A O 1
ATOM 648 N N . HIS A 1 91 ? -14.225 -6.163 2.640 1.00 98.69 91 HIS A N 1
ATOM 649 C CA . HIS A 1 91 ? -14.088 -4.979 1.805 1.00 98.69 91 HIS A CA 1
ATOM 650 C C . HIS A 1 91 ? -12.652 -4.834 1.277 1.00 98.69 91 HIS A C 1
ATOM 652 O O . HIS A 1 91 ? -12.448 -4.711 0.071 1.00 98.69 91 HIS A O 1
ATOM 658 N N . GLY A 1 92 ? -11.651 -5.018 2.144 1.00 98.62 92 GLY A N 1
ATOM 659 C CA . GLY A 1 92 ? -10.240 -5.007 1.749 1.00 98.62 92 GLY A CA 1
ATOM 660 C C . GLY A 1 92 ? -9.888 -6.036 0.674 1.00 98.62 92 GLY A C 1
ATOM 661 O O . GLY A 1 92 ? -9.088 -5.752 -0.211 1.00 98.62 92 GLY A O 1
ATOM 662 N N . GLN A 1 93 ? -10.518 -7.215 0.692 1.00 98.69 93 GLN A N 1
ATOM 663 C CA . GLN A 1 93 ? -10.349 -8.223 -0.358 1.00 98.69 93 GLN A CA 1
ATOM 664 C C . GLN A 1 93 ? -10.839 -7.729 -1.728 1.00 98.69 93 GLN A C 1
ATOM 666 O O . GLN A 1 93 ? -10.202 -8.017 -2.742 1.00 98.69 93 GLN A O 1
ATOM 671 N N . VAL A 1 94 ? -11.956 -6.995 -1.772 1.00 98.75 94 VAL A N 1
ATOM 672 C CA . VAL A 1 94 ? -12.491 -6.422 -3.017 1.00 98.75 94 VAL A CA 1
ATOM 673 C C . VAL A 1 94 ? -11.530 -5.371 -3.567 1.00 98.75 94 VAL A C 1
ATOM 675 O O . VAL A 1 94 ? -11.134 -5.467 -4.730 1.00 98.75 94 VAL A O 1
ATOM 678 N N . LEU A 1 95 ? -11.090 -4.436 -2.720 1.00 98.75 95 LEU A N 1
ATOM 679 C CA . LEU A 1 95 ? -10.120 -3.405 -3.097 1.00 98.75 95 LEU A CA 1
ATOM 680 C C . LEU A 1 95 ? -8.802 -4.027 -3.582 1.00 98.75 95 LEU A C 1
ATOM 682 O O . LEU A 1 95 ? -8.265 -3.653 -4.626 1.00 98.75 95 LEU A O 1
ATOM 686 N N . PHE A 1 96 ? -8.305 -5.042 -2.874 1.00 98.75 96 PHE A N 1
ATOM 687 C CA . PHE A 1 96 ? -7.076 -5.737 -3.239 1.00 98.75 96 PHE A CA 1
ATOM 688 C C . PHE A 1 96 ? -7.176 -6.406 -4.613 1.00 98.75 96 PHE A C 1
ATOM 690 O O . PHE A 1 96 ? -6.263 -6.281 -5.432 1.00 98.75 96 PHE A O 1
ATOM 697 N N . ALA A 1 97 ? -8.291 -7.086 -4.892 1.00 98.56 97 ALA A N 1
ATOM 698 C CA . ALA A 1 97 ? -8.522 -7.727 -6.182 1.00 98.56 97 ALA A CA 1
ATOM 699 C C . ALA A 1 97 ? -8.565 -6.716 -7.341 1.00 98.56 97 ALA A C 1
ATOM 701 O O . ALA A 1 97 ? -8.079 -7.018 -8.429 1.00 98.56 97 ALA A O 1
ATOM 702 N N . GLN A 1 98 ? -9.117 -5.523 -7.104 1.00 98.44 98 GLN A N 1
ATOM 703 C CA . GLN A 1 98 ? -9.266 -4.474 -8.115 1.00 98.44 98 GLN A CA 1
ATOM 704 C C . GLN A 1 98 ? -7.964 -3.711 -8.389 1.00 98.44 98 GLN A C 1
ATOM 706 O O . GLN A 1 98 ? -7.692 -3.369 -9.539 1.00 98.44 98 GLN A O 1
ATOM 711 N N . HIS A 1 99 ? -7.155 -3.458 -7.356 1.00 98.38 99 HIS A N 1
ATOM 712 C CA . HIS A 1 99 ? -6.048 -2.498 -7.446 1.00 98.38 99 HIS A CA 1
ATOM 713 C C . HIS A 1 99 ? -4.662 -3.105 -7.205 1.00 98.38 99 HIS A C 1
ATOM 715 O O . HIS A 1 99 ? -3.672 -2.622 -7.750 1.00 98.38 99 HIS A O 1
ATOM 721 N N . CYS A 1 100 ? -4.562 -4.167 -6.406 1.00 98.44 100 CYS A N 1
ATOM 722 C CA . CYS A 1 100 ? -3.277 -4.682 -5.924 1.00 98.44 100 CYS A CA 1
ATOM 723 C C . CYS A 1 100 ? -2.869 -5.987 -6.620 1.00 98.44 100 CYS A C 1
ATOM 725 O O . CYS A 1 100 ? -1.686 -6.210 -6.898 1.00 98.44 100 CYS A O 1
ATOM 727 N N . ALA A 1 101 ? -3.841 -6.850 -6.924 1.00 98.44 101 ALA A N 1
ATOM 728 C CA . ALA A 1 101 ? -3.611 -8.209 -7.410 1.00 98.44 101 ALA A CA 1
ATOM 729 C C . ALA A 1 101 ? -2.915 -8.273 -8.781 1.00 98.44 101 ALA A C 1
ATOM 731 O O . ALA A 1 101 ? -2.243 -9.261 -9.075 1.00 98.44 101 ALA A O 1
ATOM 732 N N . ILE A 1 102 ? -3.007 -7.222 -9.605 1.00 98.06 102 ILE A N 1
ATOM 733 C CA . ILE A 1 102 ? -2.311 -7.162 -10.901 1.00 98.06 102 ILE A CA 1
ATOM 734 C C . ILE A 1 102 ? -0.784 -7.276 -10.752 1.00 98.06 102 ILE A C 1
ATOM 736 O O . ILE A 1 102 ? -0.134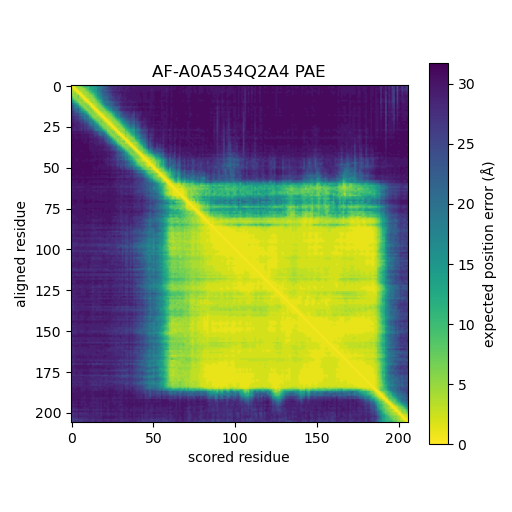 -7.899 -11.591 1.00 98.06 102 ILE A O 1
ATOM 740 N N . CYS A 1 103 ? -0.223 -6.753 -9.657 1.00 98.38 103 CYS A N 1
ATOM 741 C CA . CYS A 1 103 ? 1.205 -6.839 -9.339 1.00 98.38 103 CYS A CA 1
ATOM 742 C C . CYS A 1 103 ? 1.481 -7.876 -8.244 1.00 98.38 103 CYS A C 1
ATOM 744 O O . CYS A 1 103 ? 2.389 -8.694 -8.374 1.00 98.38 103 CYS A O 1
ATOM 746 N N . HIS A 1 104 ? 0.690 -7.873 -7.170 1.00 98.25 104 HIS A N 1
ATOM 747 C CA . HIS A 1 104 ? 0.931 -8.728 -6.005 1.00 98.25 104 HIS A CA 1
ATOM 748 C C . HIS A 1 104 ? 0.357 -10.146 -6.133 1.00 98.25 104 HIS A C 1
ATOM 750 O O . HIS A 1 104 ? 0.663 -10.990 -5.295 1.00 98.25 104 HIS A O 1
ATOM 756 N N . GLY A 1 105 ? -0.440 -10.421 -7.169 1.00 98.19 105 GLY A N 1
ATOM 757 C CA . GLY A 1 105 ? -1.127 -11.697 -7.367 1.00 98.19 105 GLY A CA 1
ATOM 758 C C . GLY A 1 105 ? -2.357 -11.843 -6.473 1.00 98.19 105 GLY A C 1
ATOM 759 O O . GLY A 1 105 ? -2.441 -11.241 -5.406 1.00 98.19 105 GLY A O 1
ATOM 760 N N . GLY A 1 106 ? -3.329 -12.663 -6.885 1.00 97.00 106 GLY A N 1
ATOM 761 C CA . GLY A 1 106 ? -4.578 -12.855 -6.129 1.00 97.00 106 GLY A CA 1
ATOM 762 C C . GLY A 1 106 ? -4.380 -13.482 -4.742 1.00 97.00 106 GLY A C 1
ATOM 763 O O . GLY A 1 106 ? -5.185 -13.250 -3.847 1.00 97.00 106 GLY A O 1
ATOM 764 N N . GLY A 1 107 ? -3.298 -14.247 -4.556 1.00 96.44 107 GLY A N 1
ATOM 765 C CA . GLY A 1 107 ? -2.883 -14.792 -3.258 1.00 96.44 107 GLY A CA 1
ATOM 766 C C . GLY A 1 107 ? -1.873 -13.924 -2.500 1.00 96.44 107 GLY A C 1
ATOM 767 O O . GLY A 1 107 ? -1.441 -14.318 -1.421 1.00 96.44 107 GLY A O 1
ATOM 768 N N . GLY A 1 108 ? -1.467 -12.778 -3.058 1.00 97.88 108 GLY A N 1
ATOM 769 C CA . GLY A 1 108 ? -0.480 -11.881 -2.456 1.00 97.88 108 GLY A CA 1
ATOM 770 C C . GLY A 1 108 ? 0.967 -12.368 -2.504 1.00 97.88 108 GLY A C 1
ATOM 771 O O . GLY A 1 108 ? 1.774 -11.857 -1.737 1.00 97.88 108 GLY A O 1
ATOM 772 N N . ALA A 1 109 ? 1.315 -13.331 -3.360 1.00 97.56 109 ALA A N 1
ATOM 773 C CA . ALA A 1 109 ? 2.658 -13.918 -3.416 1.00 97.56 109 ALA A CA 1
ATOM 774 C C . ALA A 1 109 ? 3.675 -13.098 -4.240 1.00 97.56 109 ALA A C 1
ATOM 776 O O . ALA A 1 109 ? 4.790 -13.551 -4.489 1.00 97.56 109 ALA A O 1
ATOM 777 N N . GLY A 1 110 ? 3.310 -11.891 -4.682 1.00 97.56 110 GLY A N 1
ATOM 778 C CA . GLY A 1 110 ? 4.165 -11.073 -5.543 1.00 97.56 110 GLY A CA 1
ATOM 779 C C . GLY A 1 110 ? 4.285 -11.630 -6.964 1.00 97.56 110 GLY A C 1
ATOM 780 O O . GLY A 1 110 ? 5.275 -11.371 -7.644 1.00 97.56 110 GLY A O 1
ATOM 781 N N . ASP A 1 111 ? 3.303 -12.412 -7.412 1.00 97.62 111 ASP A N 1
ATOM 782 C CA . ASP A 1 111 ? 3.282 -13.166 -8.671 1.00 97.62 111 ASP A CA 1
ATOM 783 C C . ASP A 1 111 ? 2.158 -12.714 -9.621 1.00 97.62 111 ASP A C 1
ATOM 785 O O . ASP A 1 111 ? 1.728 -13.460 -10.501 1.00 97.62 111 ASP A O 1
ATOM 789 N N . GLY A 1 112 ? 1.684 -11.473 -9.462 1.00 98.00 112 GLY A N 1
ATOM 790 C CA . GLY A 1 112 ? 0.708 -10.877 -10.371 1.00 98.00 112 GLY A CA 1
ATOM 791 C C . GLY A 1 112 ? 1.248 -10.762 -11.797 1.00 98.00 112 GLY A C 1
ATOM 792 O O . GLY A 1 112 ? 2.457 -10.775 -12.026 1.00 98.00 112 GLY A O 1
ATOM 793 N N . ILE A 1 113 ? 0.357 -10.614 -12.778 1.00 98.06 113 ILE A N 1
ATOM 794 C CA . ILE A 1 113 ? 0.732 -10.617 -14.200 1.00 98.06 113 ILE A CA 1
ATOM 795 C C . ILE A 1 113 ? 1.725 -9.509 -14.587 1.00 98.06 113 ILE A C 1
ATOM 797 O O . ILE A 1 113 ? 2.490 -9.680 -15.531 1.00 98.06 113 ILE A O 1
ATOM 801 N N . ALA A 1 114 ? 1.754 -8.401 -13.840 1.00 97.38 114 ALA A N 1
ATOM 802 C CA . ALA A 1 114 ? 2.729 -7.328 -14.024 1.00 97.38 114 ALA A CA 1
ATOM 803 C C . ALA A 1 114 ? 4.076 -7.588 -13.319 1.00 97.38 114 ALA A C 1
ATOM 805 O O . ALA A 1 114 ? 5.074 -6.968 -13.676 1.00 97.38 114 ALA A O 1
ATOM 806 N N . SER A 1 115 ? 4.136 -8.512 -12.351 1.00 97.19 115 SER A N 1
ATOM 807 C CA . SER A 1 115 ? 5.332 -8.798 -11.540 1.00 97.19 115 SER A CA 1
ATOM 808 C C . SER A 1 115 ? 6.606 -9.070 -12.357 1.00 97.19 115 SER A C 1
ATOM 810 O O . SER A 1 115 ? 7.645 -8.514 -12.001 1.00 97.19 115 SER A O 1
ATOM 812 N N . PRO A 1 116 ? 6.583 -9.832 -13.476 1.00 97.62 116 PRO A N 1
ATOM 813 C CA . PRO A 1 116 ? 7.793 -10.093 -14.262 1.00 97.62 116 PRO A CA 1
ATOM 814 C C . PRO A 1 116 ? 8.462 -8.846 -14.859 1.00 97.62 116 PRO A C 1
ATOM 816 O O . PRO A 1 116 ? 9.634 -8.915 -15.216 1.00 97.62 116 PRO A O 1
ATOM 819 N N . ALA A 1 117 ? 7.737 -7.731 -14.986 1.00 96.69 117 ALA A N 1
ATOM 820 C CA . ALA A 1 117 ? 8.254 -6.474 -15.525 1.00 96.69 117 ALA A CA 1
ATOM 821 C C . ALA A 1 117 ? 8.788 -5.515 -14.442 1.00 96.69 117 ALA A C 1
ATOM 823 O O . ALA A 1 117 ? 9.226 -4.415 -14.774 1.00 96.69 117 ALA A O 1
ATOM 824 N N . LEU A 1 118 ? 8.727 -5.897 -13.161 1.00 96.25 118 LEU A N 1
ATOM 825 C CA . LEU A 1 118 ? 9.066 -5.031 -12.034 1.00 96.25 118 LEU A CA 1
ATOM 826 C C . LEU A 1 118 ? 10.340 -5.505 -11.330 1.00 96.25 118 LEU A C 1
ATOM 828 O O . LEU A 1 118 ? 10.445 -6.661 -10.916 1.00 96.25 118 LEU A O 1
ATOM 832 N N . ASP A 1 119 ? 11.278 -4.575 -11.150 1.00 93.75 119 ASP A N 1
ATOM 833 C CA . ASP A 1 119 ? 12.488 -4.754 -10.352 1.00 93.75 119 ASP A CA 1
ATOM 834 C C . ASP A 1 119 ? 12.601 -3.608 -9.323 1.00 93.75 119 ASP A C 1
ATOM 836 O O . ASP A 1 119 ? 12.650 -2.437 -9.717 1.00 93.75 119 ASP A O 1
ATOM 840 N N . PRO A 1 120 ? 12.575 -3.892 -8.007 1.00 93.94 120 PRO A N 1
ATOM 84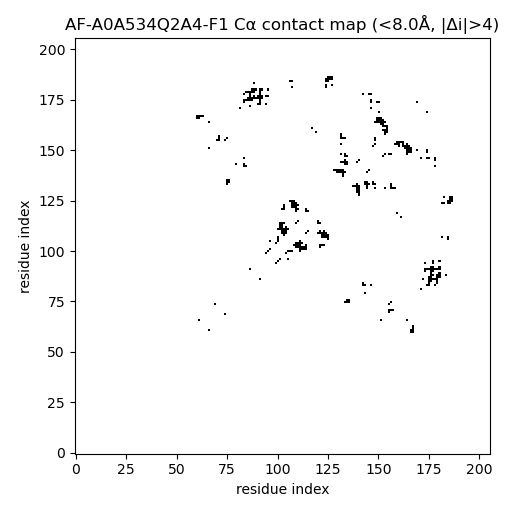1 C CA . PRO A 1 120 ? 12.397 -5.206 -7.387 1.00 93.94 120 PRO A CA 1
ATOM 842 C C . PRO A 1 120 ? 10.996 -5.789 -7.618 1.00 93.94 120 PRO A C 1
ATOM 844 O O . PRO A 1 120 ? 10.025 -5.057 -7.826 1.00 93.94 120 PRO A O 1
ATOM 847 N N . LYS A 1 121 ? 10.881 -7.119 -7.496 1.00 95.94 121 LYS A N 1
ATOM 848 C CA . LYS A 1 121 ? 9.580 -7.799 -7.507 1.00 95.94 121 LYS A CA 1
ATOM 849 C C . LYS A 1 121 ? 8.638 -7.233 -6.433 1.00 95.94 121 LYS A C 1
ATOM 851 O O . LYS A 1 121 ? 9.100 -6.884 -5.337 1.00 95.94 121 LYS A O 1
ATOM 856 N N . PRO A 1 122 ? 7.317 -7.212 -6.691 1.00 97.06 122 PRO A N 1
ATOM 857 C CA . PRO A 1 122 ? 6.322 -6.860 -5.690 1.00 97.06 122 PRO A CA 1
ATOM 858 C C . PRO A 1 122 ? 6.445 -7.729 -4.444 1.00 97.06 122 PRO A C 1
ATOM 860 O O . PRO A 1 122 ? 6.872 -8.883 -4.491 1.00 97.06 122 PRO A O 1
ATOM 863 N N . ARG A 1 123 ? 6.048 -7.165 -3.305 1.00 97.06 123 ARG A N 1
ATOM 864 C CA . ARG A 1 123 ? 6.131 -7.872 -2.035 1.00 97.06 123 ARG A CA 1
ATOM 865 C C . ARG A 1 123 ? 5.263 -9.140 -2.026 1.00 97.06 123 ARG A C 1
ATOM 867 O O . ARG A 1 123 ? 4.073 -9.058 -2.318 1.00 97.06 123 ARG A O 1
ATOM 874 N N . ASP A 1 124 ? 5.858 -10.245 -1.575 1.00 97.44 124 ASP A N 1
ATOM 875 C CA . ASP A 1 124 ? 5.165 -11.451 -1.118 1.00 97.44 124 ASP A CA 1
ATOM 876 C C . ASP A 1 124 ? 4.612 -11.259 0.310 1.00 97.44 124 ASP A C 1
ATOM 878 O O . ASP A 1 124 ? 5.342 -11.282 1.304 1.00 97.44 124 ASP A O 1
ATOM 882 N N . PHE A 1 125 ? 3.303 -11.045 0.421 1.00 97.75 125 PHE A N 1
ATOM 883 C CA . PHE A 1 125 ? 2.597 -10.891 1.694 1.00 97.75 125 PHE A CA 1
ATOM 884 C C . PHE A 1 125 ? 2.433 -12.207 2.457 1.00 97.75 125 PHE A C 1
ATOM 886 O O . PHE A 1 125 ? 2.200 -12.187 3.667 1.00 97.75 125 PHE A O 1
ATOM 893 N N . THR A 1 126 ? 2.606 -13.350 1.794 1.00 96.12 126 THR A N 1
ATOM 894 C CA . THR A 1 126 ? 2.462 -14.670 2.415 1.00 96.12 126 THR A CA 1
ATOM 895 C C . THR A 1 126 ? 3.568 -14.965 3.434 1.00 96.12 126 THR A C 1
ATOM 897 O O . THR A 1 126 ? 3.361 -15.767 4.348 1.00 96.12 126 THR A O 1
ATOM 900 N N . ASP A 1 127 ? 4.692 -14.253 3.320 1.00 93.94 127 ASP A N 1
ATOM 901 C CA . ASP A 1 127 ? 5.835 -14.289 4.232 1.00 93.94 127 ASP A CA 1
ATOM 902 C C . ASP A 1 127 ? 5.658 -13.422 5.490 1.00 93.94 127 ASP A C 1
ATOM 904 O O . ASP A 1 127 ? 6.439 -13.554 6.431 1.00 93.94 127 ASP A O 1
ATOM 908 N N . ALA A 1 128 ? 4.681 -12.507 5.510 1.00 92.25 128 ALA A N 1
ATOM 909 C CA . ALA A 1 128 ? 4.456 -11.539 6.593 1.00 92.25 128 ALA A CA 1
ATOM 910 C C . ALA A 1 128 ? 5.683 -10.676 6.977 1.00 92.25 128 ALA A C 1
ATOM 912 O O . ALA A 1 128 ? 5.751 -10.153 8.090 1.00 92.25 128 ALA A O 1
ATOM 913 N N . ARG A 1 129 ? 6.654 -10.507 6.068 1.00 93.38 129 ARG A N 1
ATOM 914 C CA . ARG A 1 129 ? 7.867 -9.701 6.289 1.00 93.38 129 ARG A CA 1
ATOM 915 C C . ARG A 1 129 ? 7.807 -8.391 5.515 1.00 93.38 129 ARG A C 1
ATOM 917 O O . ARG A 1 129 ? 7.783 -8.379 4.285 1.00 93.38 129 ARG A O 1
ATOM 924 N N . PHE A 1 130 ? 7.886 -7.275 6.221 1.00 95.44 130 PHE A N 1
ATOM 925 C CA . PHE A 1 130 ? 7.914 -5.925 5.656 1.00 95.44 130 PHE A CA 1
ATOM 926 C C . PHE A 1 130 ? 9.235 -5.264 6.057 1.00 95.44 130 PHE A C 1
ATOM 928 O O . PHE A 1 130 ? 9.754 -5.579 7.119 1.00 95.44 130 PHE A O 1
ATOM 935 N N . TYR A 1 131 ? 9.828 -4.448 5.180 1.00 94.00 131 TYR A N 1
ATOM 936 C CA . TYR A 1 131 ? 11.189 -3.913 5.396 1.00 94.00 131 TYR A CA 1
ATOM 937 C C . TYR A 1 131 ? 11.266 -2.383 5.350 1.00 94.00 131 TYR A C 1
ATOM 939 O O . TYR A 1 131 ? 12.341 -1.831 5.546 1.00 94.00 131 TYR A O 1
ATOM 947 N N . ILE A 1 132 ? 10.159 -1.712 5.029 1.00 94.00 132 ILE A N 1
ATOM 948 C CA . ILE A 1 132 ? 10.099 -0.254 4.982 1.00 94.00 132 ILE A CA 1
ATOM 949 C C . ILE A 1 132 ? 9.616 0.214 6.351 1.00 94.00 132 ILE A C 1
ATOM 951 O O . ILE A 1 132 ? 8.531 -0.186 6.767 1.00 94.00 132 ILE A O 1
ATOM 955 N N . ASP A 1 133 ? 10.438 1.022 7.016 1.00 93.38 133 ASP A N 1
ATOM 956 C CA . ASP A 1 133 ? 10.071 1.794 8.203 1.00 93.38 133 ASP A CA 1
ATOM 957 C C . ASP A 1 133 ? 9.541 3.145 7.715 1.00 93.38 133 ASP A C 1
ATOM 959 O O . ASP A 1 133 ? 10.301 4.084 7.469 1.00 93.38 133 ASP A O 1
ATOM 963 N N . ALA A 1 134 ? 8.237 3.207 7.458 1.00 92.56 134 ALA A N 1
ATOM 964 C CA . ALA A 1 134 ? 7.589 4.439 7.023 1.00 92.56 134 ALA A CA 1
ATOM 965 C C . ALA A 1 134 ? 7.148 5.292 8.222 1.00 92.56 134 ALA A C 1
ATOM 967 O O . ALA A 1 134 ? 6.817 6.469 8.052 1.00 92.56 134 ALA A O 1
ATOM 968 N N . SER A 1 135 ? 7.135 4.717 9.428 1.00 90.69 135 SER A N 1
ATOM 969 C CA . SER A 1 135 ? 6.872 5.413 10.688 1.00 90.69 135 SER A CA 1
ATOM 970 C C . SER A 1 135 ? 8.083 6.178 11.253 1.00 90.69 135 SER A C 1
ATOM 972 O O . SER A 1 135 ? 7.897 7.086 12.062 1.00 90.69 135 SER A O 1
ATOM 974 N N . ALA A 1 136 ? 9.294 5.858 10.782 1.00 89.44 136 ALA A N 1
ATOM 975 C CA . ALA A 1 136 ? 10.581 6.324 11.300 1.00 89.44 136 ALA A CA 1
ATOM 976 C C . ALA A 1 136 ? 10.772 6.058 12.803 1.00 89.44 136 ALA A C 1
ATOM 978 O O . ALA A 1 136 ? 11.426 6.833 13.508 1.00 89.44 136 ALA A O 1
ATOM 979 N N . ASP A 1 137 ? 10.209 4.955 13.297 1.00 88.62 137 ASP A N 1
ATOM 980 C CA . ASP A 1 1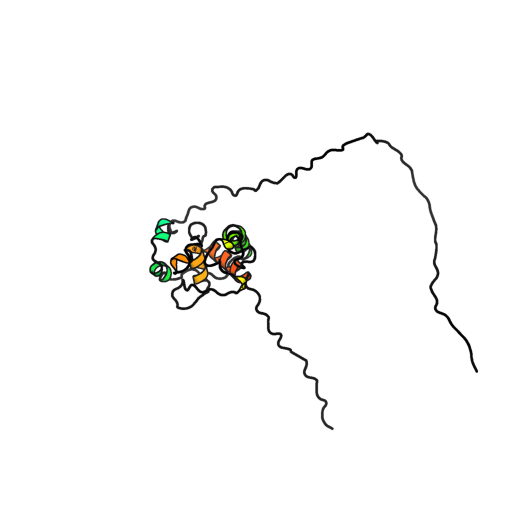37 ? 10.317 4.532 14.694 1.00 88.62 137 ASP A CA 1
ATOM 981 C C . ASP A 1 137 ? 11.354 3.414 14.913 1.00 88.62 137 ASP A C 1
ATOM 983 O O . ASP A 1 137 ? 11.499 2.885 16.021 1.00 88.62 137 ASP A O 1
ATOM 987 N N . ASN A 1 138 ? 12.113 3.091 13.861 1.00 91.25 138 ASN A N 1
ATOM 988 C CA . ASN A 1 138 ? 13.143 2.065 13.819 1.00 91.25 138 ASN A CA 1
ATOM 989 C C . ASN A 1 138 ? 12.589 0.634 13.989 1.00 91.25 138 ASN A C 1
ATOM 991 O O . ASN A 1 138 ? 13.310 -0.284 14.406 1.00 91.25 138 ASN A O 1
ATOM 995 N N . ARG A 1 139 ? 11.311 0.429 13.654 1.00 91.56 139 ARG A N 1
ATOM 996 C CA . ARG A 1 139 ? 10.644 -0.869 13.496 1.00 91.56 139 ARG A CA 1
ATOM 997 C C . ARG A 1 139 ? 10.073 -0.962 12.081 1.00 91.56 139 ARG A C 1
ATOM 999 O O . ARG A 1 139 ? 10.050 0.003 11.336 1.00 91.56 139 ARG A O 1
ATOM 1006 N N . THR A 1 140 ? 9.702 -2.170 11.664 1.00 94.38 140 THR A N 1
ATOM 1007 C CA . THR A 1 140 ? 9.144 -2.382 10.323 1.00 94.38 140 THR A CA 1
ATOM 1008 C C . THR A 1 140 ? 7.939 -3.293 10.375 1.00 94.38 140 THR A C 1
ATOM 1010 O O . THR A 1 140 ? 7.887 -4.264 11.138 1.00 94.38 140 THR A O 1
ATOM 1013 N N . GLY A 1 141 ? 6.995 -3.013 9.488 1.00 92.88 141 GLY A N 1
ATOM 1014 C CA . GLY A 1 141 ? 5.857 -3.874 9.243 1.00 92.88 141 GLY A CA 1
ATOM 1015 C C . GLY A 1 141 ? 4.758 -3.765 10.270 1.00 92.88 141 GLY A C 1
ATOM 1016 O O . GLY A 1 141 ? 3.973 -4.712 10.358 1.00 92.88 141 GLY A O 1
ATOM 1017 N N . ASP A 1 142 ? 4.671 -2.664 11.011 1.00 94.19 142 ASP A N 1
ATOM 1018 C CA . ASP A 1 142 ? 3.457 -2.347 11.754 1.00 94.19 142 ASP A CA 1
ATOM 1019 C C . ASP A 1 142 ? 2.367 -1.784 10.821 1.00 94.19 142 ASP A C 1
ATOM 1021 O O . ASP A 1 142 ? 2.574 -1.609 9.620 1.00 94.19 142 ASP A O 1
ATOM 1025 N N . ASP A 1 143 ? 1.145 -1.614 11.325 1.00 95.69 143 ASP A N 1
ATOM 1026 C CA . ASP A 1 143 ? 0.033 -1.182 10.469 1.00 95.69 143 ASP A CA 1
ATOM 1027 C C . ASP A 1 143 ? 0.184 0.280 10.004 1.00 95.69 143 ASP A C 1
ATOM 1029 O O . ASP A 1 143 ? -0.340 0.626 8.947 1.00 95.69 143 ASP A O 1
ATOM 1033 N N . VAL A 1 144 ? 0.952 1.110 10.726 1.00 95.12 144 VAL A N 1
ATOM 1034 C CA . VAL A 1 144 ? 1.285 2.479 10.296 1.00 95.12 144 VAL A CA 1
ATOM 1035 C C . VAL A 1 144 ? 2.187 2.425 9.070 1.00 95.12 144 VAL A C 1
ATOM 1037 O O . VAL A 1 144 ? 1.932 3.133 8.094 1.00 95.12 144 VAL A O 1
ATOM 1040 N N . ASP A 1 145 ? 3.195 1.549 9.084 1.00 95.56 145 ASP A N 1
ATOM 1041 C CA . ASP A 1 145 ? 4.089 1.357 7.946 1.00 95.56 145 ASP A CA 1
ATOM 1042 C C . ASP A 1 145 ? 3.317 0.939 6.696 1.00 95.56 145 ASP A C 1
ATOM 1044 O O . ASP A 1 145 ? 3.486 1.517 5.620 1.00 95.56 145 ASP A O 1
ATOM 1048 N N . LEU A 1 146 ? 2.436 -0.056 6.835 1.00 97.31 146 LEU A N 1
ATOM 1049 C CA . LEU A 1 146 ? 1.627 -0.542 5.720 1.00 97.31 146 LEU A CA 1
ATOM 1050 C C . LEU A 1 146 ? 0.676 0.545 5.208 1.00 97.31 146 LEU A C 1
ATOM 1052 O O . LEU A 1 146 ? 0.598 0.739 3.995 1.00 97.31 146 LEU A O 1
ATOM 1056 N N . ALA A 1 147 ? -0.009 1.270 6.098 1.00 97.00 147 ALA A N 1
ATOM 1057 C CA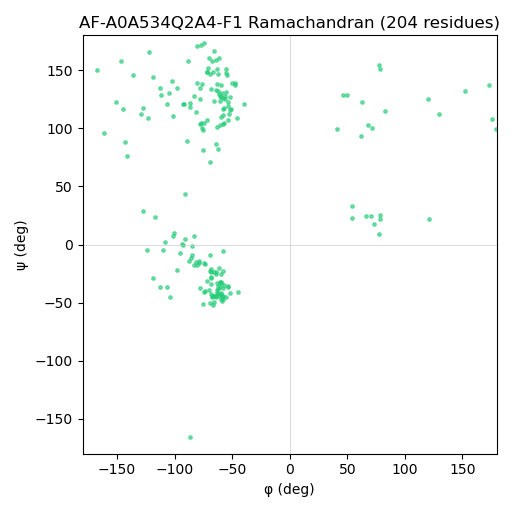 . ALA A 1 147 ? -0.905 2.360 5.715 1.00 97.00 147 ALA A CA 1
ATOM 1058 C C . ALA A 1 147 ? -0.164 3.429 4.911 1.00 97.00 147 ALA A C 1
ATOM 1060 O O . ALA A 1 147 ? -0.612 3.836 3.839 1.00 97.00 147 ALA A O 1
ATOM 1061 N N . ARG A 1 148 ? 1.015 3.839 5.386 1.00 94.75 148 ARG A N 1
ATOM 1062 C CA . ARG A 1 148 ? 1.841 4.846 4.720 1.00 94.75 148 ARG A CA 1
ATOM 1063 C C . ARG A 1 148 ? 2.351 4.365 3.367 1.00 94.75 148 ARG A C 1
ATOM 1065 O O . ARG A 1 148 ? 2.236 5.102 2.393 1.00 94.75 148 ARG A O 1
ATOM 1072 N N . VAL A 1 149 ? 2.835 3.127 3.270 1.00 96.12 149 VAL A N 1
ATOM 1073 C CA . VAL A 1 149 ? 3.272 2.541 1.992 1.00 96.12 149 VAL A CA 1
ATOM 1074 C C . VAL A 1 149 ? 2.117 2.432 0.992 1.00 96.12 149 VAL A C 1
ATOM 1076 O O . VAL A 1 149 ? 2.325 2.695 -0.189 1.00 96.12 149 VAL A O 1
ATOM 1079 N N . ILE A 1 150 ? 0.904 2.084 1.431 1.00 97.31 150 ILE A N 1
ATOM 1080 C CA . ILE A 1 150 ? -0.279 2.043 0.558 1.00 97.31 150 ILE A CA 1
ATOM 1081 C C . ILE A 1 150 ? -0.637 3.456 0.087 1.00 97.31 150 ILE A C 1
ATOM 1083 O O . ILE A 1 150 ? -0.774 3.706 -1.108 1.00 97.31 150 ILE A O 1
ATOM 1087 N N . LEU A 1 151 ? -0.771 4.402 1.012 1.00 95.31 151 LEU A N 1
ATOM 1088 C CA . LEU A 1 151 ? -1.296 5.729 0.704 1.00 95.31 151 LEU A CA 1
ATOM 1089 C C . LEU A 1 151 ? -0.291 6.595 -0.064 1.00 95.31 151 LEU A C 1
ATOM 1091 O O . LEU A 1 151 ? -0.679 7.279 -1.010 1.00 95.31 151 LEU A O 1
ATOM 1095 N N . TYR A 1 152 ? 0.990 6.536 0.286 1.00 93.62 152 TYR A N 1
ATOM 1096 C CA . TYR A 1 152 ? 2.028 7.415 -0.265 1.00 93.62 152 TYR A CA 1
ATOM 1097 C C . TYR A 1 152 ? 3.016 6.701 -1.192 1.00 93.62 152 TYR A C 1
ATOM 1099 O O . TYR A 1 152 ? 3.851 7.349 -1.819 1.00 93.62 152 TYR A O 1
ATOM 1107 N N . GLY A 1 153 ? 2.898 5.380 -1.325 1.00 94.31 153 GLY A N 1
ATOM 1108 C CA . GLY A 1 153 ? 3.817 4.566 -2.108 1.00 94.31 153 GLY A CA 1
ATOM 1109 C C . GLY A 1 153 ? 5.131 4.291 -1.360 1.00 94.31 153 GLY A C 1
ATOM 1110 O O . GLY A 1 153 ? 5.594 5.104 -0.558 1.00 94.31 153 GLY A O 1
ATOM 1111 N N . PRO A 1 154 ? 5.796 3.153 -1.626 1.00 93.56 154 PRO A N 1
ATOM 1112 C CA . PRO A 1 154 ? 7.072 2.821 -0.993 1.00 93.56 154 PRO A CA 1
ATOM 1113 C C . PRO A 1 154 ? 8.202 3.777 -1.397 1.00 93.56 154 PRO A C 1
ATOM 1115 O O . PRO A 1 154 ? 9.161 3.946 -0.646 1.00 93.56 154 PRO A O 1
ATOM 1118 N N . GLY A 1 155 ? 8.084 4.430 -2.554 1.00 91.50 155 GLY A N 1
ATOM 1119 C CA . GLY A 1 155 ? 9.038 5.417 -3.046 1.00 91.50 155 GLY A CA 1
ATOM 1120 C C . GLY A 1 155 ? 9.231 6.622 -2.122 1.00 91.50 155 GLY A C 1
ATOM 1121 O O . GLY A 1 155 ? 10.345 7.134 -2.012 1.00 91.50 155 GLY A O 1
ATOM 1122 N N . ALA A 1 156 ? 8.183 7.021 -1.399 1.00 89.81 156 ALA A N 1
ATOM 1123 C CA . ALA A 1 156 ? 8.252 8.071 -0.388 1.00 89.81 156 ALA A CA 1
ATOM 1124 C C . ALA A 1 156 ? 9.067 7.662 0.850 1.00 89.81 156 ALA A C 1
ATOM 1126 O O . ALA A 1 156 ? 9.358 8.504 1.681 1.00 89.81 156 ALA A O 1
ATOM 1127 N N . PHE A 1 157 ? 9.463 6.395 0.984 1.00 90.56 157 PHE A N 1
ATOM 1128 C CA . PHE A 1 157 ? 10.180 5.867 2.151 1.00 90.56 157 PHE A CA 1
ATOM 1129 C C . PHE A 1 157 ? 11.469 5.137 1.744 1.00 90.56 157 PHE A C 1
ATOM 1131 O O . PHE A 1 157 ? 11.897 4.185 2.391 1.00 90.56 157 PHE A O 1
ATOM 1138 N N . GLY A 1 158 ? 12.074 5.546 0.622 1.00 89.19 158 GLY A N 1
ATOM 1139 C CA . GLY A 1 158 ? 13.318 4.960 0.108 1.00 89.19 158 GLY A CA 1
ATOM 1140 C C . GLY A 1 158 ? 13.152 3.612 -0.604 1.00 89.19 158 GLY A C 1
ATOM 1141 O O . GLY A 1 158 ? 14.145 2.957 -0.915 1.00 89.19 158 GLY A O 1
ATOM 1142 N N . GLY A 1 159 ? 11.915 3.184 -0.867 1.00 92.00 159 GLY A N 1
ATOM 1143 C CA . GLY A 1 159 ? 11.603 2.009 -1.674 1.00 92.00 159 GLY A CA 1
ATOM 1144 C C . GLY A 1 159 ? 11.522 2.300 -3.178 1.00 92.00 159 GLY A C 1
ATOM 1145 O O . GLY A 1 159 ? 11.940 3.344 -3.674 1.00 92.00 159 GLY A O 1
ATOM 1146 N N . THR A 1 160 ? 10.960 1.348 -3.925 1.00 93.31 160 THR A N 1
ATOM 1147 C CA . THR A 1 160 ? 10.746 1.486 -5.375 1.00 93.31 160 THR A CA 1
ATOM 1148 C C . THR A 1 160 ? 9.624 2.474 -5.708 1.00 93.31 160 THR A C 1
ATOM 1150 O O . THR A 1 160 ? 8.638 2.565 -4.985 1.00 93.31 160 THR A O 1
ATOM 1153 N N . GLN A 1 161 ? 9.735 3.166 -6.843 1.00 92.31 161 GLN A N 1
ATOM 1154 C CA . GLN A 1 161 ? 8.668 4.015 -7.399 1.00 92.31 161 GLN A CA 1
ATOM 1155 C C . GLN A 1 161 ? 7.660 3.219 -8.251 1.00 92.31 161 GLN A C 1
ATOM 1157 O O . GLN A 1 161 ? 6.706 3.782 -8.777 1.00 92.31 161 GLN A O 1
ATOM 1162 N N . ALA A 1 162 ? 7.870 1.907 -8.417 1.00 94.88 162 ALA A N 1
ATOM 1163 C CA . ALA A 1 162 ? 7.021 1.054 -9.248 1.00 94.88 162 ALA A CA 1
ATOM 1164 C C . ALA A 1 162 ? 5.605 0.848 -8.684 1.00 94.88 162 ALA A C 1
ATOM 1166 O O . ALA A 1 162 ? 4.670 0.597 -9.443 1.00 94.88 162 ALA A O 1
ATOM 1167 N N . MET A 1 163 ? 5.440 0.928 -7.360 1.00 96.50 163 MET A N 1
ATOM 1168 C CA . MET A 1 163 ? 4.122 0.900 -6.729 1.00 96.50 163 MET A CA 1
ATOM 1169 C C . MET A 1 163 ? 3.619 2.342 -6.576 1.00 96.50 163 MET A C 1
ATOM 1171 O O . MET A 1 163 ? 4.289 3.133 -5.906 1.00 96.50 163 MET A O 1
ATOM 1175 N N . PRO A 1 164 ? 2.461 2.692 -7.164 1.00 94.06 164 PRO A N 1
ATOM 1176 C CA . PRO A 1 164 ? 1.926 4.044 -7.080 1.00 94.06 164 PRO A CA 1
ATOM 1177 C C . PRO A 1 164 ? 1.434 4.372 -5.664 1.00 94.06 164 PRO A C 1
ATOM 1179 O O . PRO A 1 164 ? 1.136 3.482 -4.866 1.00 94.06 164 PRO A O 1
ATOM 1182 N N . ALA A 1 165 ? 1.317 5.669 -5.383 1.00 94.31 165 ALA A N 1
ATOM 1183 C CA . ALA A 1 165 ? 0.638 6.189 -4.204 1.00 94.31 165 ALA A CA 1
ATOM 1184 C C . ALA A 1 165 ? -0.886 6.148 -4.402 1.00 94.31 165 ALA A C 1
ATOM 1186 O O . ALA A 1 165 ? -1.382 6.573 -5.447 1.00 94.31 165 ALA A O 1
ATOM 1187 N N . TRP A 1 166 ? -1.630 5.688 -3.395 1.00 96.19 166 TRP A N 1
ATOM 1188 C CA . TRP A 1 166 ? -3.082 5.500 -3.493 1.00 96.19 166 TRP A CA 1
ATOM 1189 C C . TRP A 1 166 ? -3.927 6.504 -2.702 1.00 96.19 166 TRP A C 1
ATOM 1191 O O . TRP A 1 166 ? -5.148 6.411 -2.738 1.00 96.19 166 TRP A O 1
ATOM 1201 N N . ARG A 1 167 ? -3.340 7.500 -2.027 1.00 93.38 167 ARG A N 1
ATOM 1202 C CA . ARG A 1 167 ? -4.076 8.484 -1.199 1.00 93.38 167 ARG A CA 1
ATOM 1203 C C . ARG A 1 167 ? -5.141 9.289 -1.956 1.00 93.38 167 ARG A C 1
ATOM 1205 O O . ARG A 1 167 ? -6.050 9.819 -1.334 1.00 93.38 167 ARG A O 1
ATOM 1212 N N . GLN A 1 168 ? -5.034 9.413 -3.281 1.00 91.56 168 GLN A N 1
ATOM 1213 C CA . GLN A 1 168 ? -6.072 10.050 -4.112 1.00 91.56 168 GLN A CA 1
ATOM 1214 C C . GLN A 1 168 ? -7.267 9.137 -4.407 1.00 91.56 168 GLN A C 1
ATOM 1216 O O . GLN A 1 168 ? -8.289 9.604 -4.898 1.00 91.56 168 GLN A O 1
ATOM 1221 N N . THR A 1 169 ? -7.128 7.839 -4.151 1.00 94.44 169 THR A N 1
ATOM 1222 C CA . THR A 1 169 ? -8.131 6.813 -4.449 1.00 94.44 169 THR A CA 1
ATOM 1223 C C . THR A 1 169 ? -8.712 6.211 -3.176 1.00 94.44 169 THR A C 1
ATOM 1225 O O . THR A 1 169 ? -9.900 5.914 -3.145 1.00 94.44 169 THR A O 1
ATOM 1228 N N . PHE A 1 170 ? -7.894 6.040 -2.138 1.00 96.19 170 PHE A N 1
ATOM 1229 C CA . PHE A 1 170 ? -8.264 5.383 -0.890 1.00 96.19 170 PHE A CA 1
ATOM 1230 C C . PHE A 1 170 ? -8.294 6.362 0.276 1.00 96.19 170 PHE A C 1
ATOM 1232 O O . PHE A 1 170 ? -7.362 7.146 0.480 1.00 96.19 170 PHE A O 1
ATOM 1239 N N . SER A 1 171 ? -9.361 6.253 1.059 1.00 95.56 171 SER A N 1
ATOM 1240 C CA . SER A 1 171 ? -9.479 6.853 2.382 1.00 95.56 171 SER A CA 1
ATOM 1241 C C . SER A 1 171 ? -8.651 6.090 3.425 1.00 95.56 171 SER A C 1
ATOM 1243 O O . SER A 1 171 ? -8.113 5.008 3.166 1.00 95.56 171 SER A O 1
ATOM 1245 N N . ASP A 1 172 ? -8.581 6.632 4.642 1.00 95.88 172 ASP A N 1
ATOM 1246 C CA . ASP A 1 172 ? -7.957 5.935 5.770 1.00 95.88 172 ASP A CA 1
ATOM 1247 C C . ASP A 1 172 ? -8.710 4.629 6.121 1.00 95.88 172 ASP A C 1
ATOM 1249 O O . ASP A 1 172 ? -8.086 3.634 6.497 1.00 95.88 172 ASP A O 1
ATOM 1253 N N . ASP A 1 173 ? -10.035 4.588 5.939 1.00 97.56 173 ASP A N 1
ATOM 1254 C CA . ASP A 1 173 ? -10.845 3.380 6.154 1.00 97.56 173 ASP A CA 1
ATOM 1255 C C . ASP A 1 173 ? -10.539 2.304 5.100 1.00 97.56 173 ASP A C 1
ATOM 1257 O O . ASP A 1 173 ? -10.331 1.140 5.447 1.00 97.56 173 ASP A O 1
ATOM 1261 N N . ASP A 1 174 ? -10.399 2.692 3.829 1.00 98.38 174 ASP A N 1
ATOM 1262 C CA . ASP A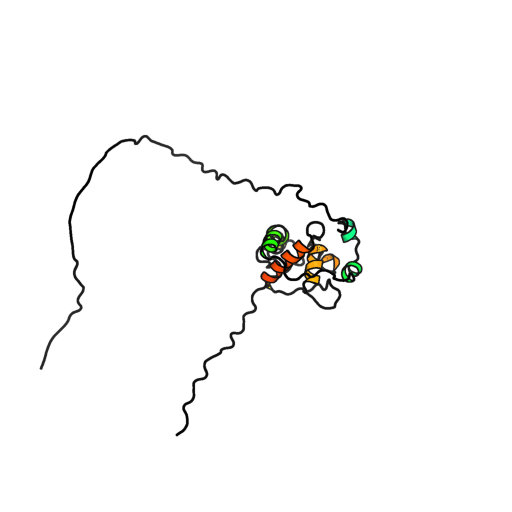 1 174 ? -10.017 1.776 2.745 1.00 98.38 174 ASP A CA 1
ATOM 1263 C C . ASP A 1 174 ? -8.624 1.177 2.976 1.00 98.38 174 ASP A C 1
ATOM 1265 O O . ASP A 1 174 ? -8.409 -0.026 2.800 1.00 98.38 174 ASP A O 1
ATOM 1269 N N . ALA A 1 175 ? -7.666 2.004 3.408 1.00 98.25 175 ALA A N 1
ATOM 1270 C CA . ALA A 1 175 ? -6.325 1.542 3.748 1.00 98.25 175 ALA A CA 1
ATOM 1271 C C . ALA A 1 175 ? -6.350 0.570 4.937 1.00 98.25 175 ALA A C 1
ATOM 1273 O O . ALA A 1 175 ? -5.696 -0.474 4.889 1.00 98.25 175 ALA A O 1
ATOM 1274 N N . ARG A 1 176 ? -7.146 0.853 5.976 1.00 98.19 176 ARG A N 1
ATOM 1275 C CA . ARG A 1 176 ? -7.343 -0.054 7.118 1.00 98.19 176 ARG A CA 1
ATOM 1276 C C . ARG A 1 176 ? -7.924 -1.404 6.684 1.00 98.19 176 ARG A C 1
ATOM 1278 O O . ARG A 1 176 ? -7.464 -2.456 7.137 1.00 98.19 176 ARG A O 1
ATOM 1285 N N . ASP A 1 177 ? -8.902 -1.392 5.786 1.00 98.69 177 ASP A N 1
ATOM 1286 C CA . ASP A 1 177 ? -9.528 -2.598 5.245 1.00 98.69 177 ASP A CA 1
ATOM 1287 C C . ASP A 1 177 ? -8.541 -3.420 4.402 1.00 98.69 177 ASP A C 1
ATOM 1289 O O . ASP A 1 177 ? -8.428 -4.640 4.577 1.00 98.69 177 ASP A O 1
ATOM 1293 N N . LEU A 1 178 ? -7.762 -2.756 3.541 1.00 98.69 178 LEU A N 1
ATOM 1294 C CA . LEU A 1 178 ? -6.671 -3.369 2.778 1.00 98.69 178 LEU A CA 1
ATOM 1295 C C . LEU A 1 178 ? -5.631 -4.020 3.693 1.00 98.69 178 LEU A C 1
ATOM 1297 O O . LEU A 1 178 ? -5.238 -5.160 3.445 1.00 98.69 178 LEU A O 1
ATOM 1301 N N . ILE A 1 179 ? -5.219 -3.348 4.772 1.00 98.38 179 ILE A N 1
ATOM 1302 C CA . ILE A 1 179 ? -4.284 -3.901 5.764 1.00 98.38 179 ILE A CA 1
ATOM 1303 C C . ILE A 1 179 ? -4.859 -5.172 6.387 1.00 98.38 179 ILE A C 1
ATOM 1305 O O . ILE A 1 179 ? -4.174 -6.198 6.425 1.00 98.38 179 ILE A O 1
ATOM 1309 N N . ALA A 1 180 ? -6.126 -5.152 6.810 1.00 98.25 180 ALA A N 1
ATOM 1310 C CA . ALA A 1 180 ? -6.788 -6.329 7.370 1.00 98.25 180 ALA A CA 1
ATOM 1311 C C . ALA A 1 180 ? -6.786 -7.516 6.388 1.00 98.25 180 ALA A C 1
ATOM 1313 O O . ALA A 1 180 ? -6.587 -8.666 6.797 1.00 98.25 180 ALA A O 1
ATOM 1314 N N . HIS A 1 181 ? -6.956 -7.255 5.088 1.00 98.50 181 HIS A N 1
ATOM 1315 C CA . HIS A 1 181 ? -6.826 -8.278 4.056 1.00 98.50 181 HIS A CA 1
ATOM 1316 C C . HIS A 1 181 ? -5.379 -8.754 3.868 1.00 98.50 181 HIS A C 1
ATOM 1318 O O . HIS A 1 181 ? -5.137 -9.957 3.959 1.00 98.50 181 HIS A O 1
ATOM 1324 N N . ILE A 1 182 ? -4.410 -7.853 3.696 1.00 97.62 182 ILE A N 1
ATOM 1325 C CA . ILE A 1 182 ? -2.986 -8.181 3.504 1.00 97.62 182 ILE A CA 1
ATOM 1326 C C . ILE A 1 182 ? -2.458 -9.050 4.650 1.00 97.62 182 ILE A C 1
ATOM 1328 O O . ILE A 1 182 ? -1.815 -10.072 4.414 1.00 97.62 182 ILE A O 1
ATOM 1332 N N . ARG A 1 183 ? -2.785 -8.700 5.899 1.00 96.56 183 ARG A N 1
ATOM 1333 C CA . ARG A 1 183 ? -2.404 -9.488 7.083 1.00 96.56 183 ARG A CA 1
ATOM 1334 C C . ARG A 1 183 ? -2.978 -10.903 7.053 1.00 96.56 183 ARG A C 1
ATOM 1336 O O . ARG A 1 183 ? -2.336 -11.826 7.544 1.00 96.56 183 ARG A O 1
ATOM 1343 N N . SER A 1 184 ? -4.159 -11.090 6.462 1.00 96.12 184 SER A N 1
ATOM 1344 C CA . SER A 1 184 ? -4.796 -12.407 6.342 1.00 96.12 184 SER A CA 1
ATOM 1345 C C . SER A 1 184 ? -4.161 -13.320 5.288 1.00 96.12 184 SER A C 1
ATOM 1347 O O . SER A 1 184 ? -4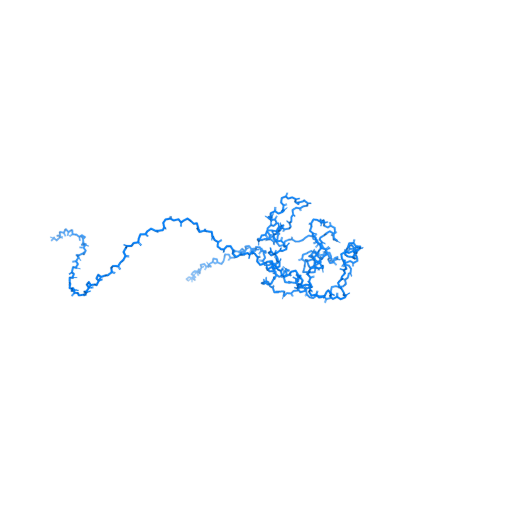.405 -14.524 5.319 1.00 96.12 184 SER A O 1
ATOM 1349 N N . LEU A 1 185 ? -3.343 -12.768 4.381 1.00 96.00 185 LEU A N 1
ATOM 1350 C CA . LEU A 1 185 ? -2.637 -13.528 3.341 1.00 96.00 185 LEU A CA 1
ATOM 1351 C C . LEU A 1 185 ? -1.388 -14.244 3.876 1.00 96.00 185 LEU A C 1
ATOM 1353 O O . LEU A 1 185 ? -0.876 -15.159 3.229 1.00 96.00 185 LEU A O 1
ATOM 1357 N N . ALA A 1 186 ? -0.904 -13.853 5.058 1.00 93.62 186 ALA A N 1
ATOM 1358 C CA . ALA A 1 186 ? 0.211 -14.507 5.724 1.00 93.62 186 ALA A CA 1
ATOM 1359 C C . ALA A 1 186 ? -0.081 -16.000 5.929 1.00 93.62 186 ALA A C 1
ATOM 1361 O O . ALA A 1 186 ? -1.109 -16.379 6.500 1.00 93.62 186 ALA A O 1
ATOM 1362 N N . ARG A 1 187 ? 0.841 -16.872 5.505 1.00 84.00 187 ARG A N 1
ATOM 1363 C CA . ARG A 1 187 ? 0.707 -18.305 5.791 1.00 84.00 187 ARG A CA 1
ATOM 1364 C C . ARG A 1 187 ? 0.757 -18.497 7.297 1.00 84.00 187 ARG A C 1
ATOM 1366 O O . ARG A 1 187 ? 1.605 -17.927 7.985 1.00 84.00 187 ARG A O 1
ATOM 1373 N N . ALA A 1 188 ? -0.113 -19.360 7.813 1.00 65.19 188 ALA A N 1
ATOM 1374 C CA . ALA A 1 188 ? 0.029 -19.816 9.183 1.00 65.19 188 ALA A CA 1
ATOM 1375 C C . ALA A 1 188 ? 1.421 -20.446 9.333 1.00 65.19 188 ALA A C 1
ATOM 1377 O O . ALA A 1 188 ? 1.723 -21.448 8.679 1.00 65.19 188 ALA A O 1
ATOM 1378 N N . LYS A 1 189 ? 2.271 -19.870 10.193 1.00 53.97 189 LYS A N 1
ATOM 1379 C CA . LYS A 1 189 ? 3.506 -20.534 10.622 1.00 53.97 189 LYS A CA 1
ATOM 1380 C C . LYS A 1 189 ? 3.101 -21.931 11.104 1.00 53.97 189 LYS A C 1
ATOM 1382 O O . LYS A 1 189 ? 2.193 -22.004 11.940 1.00 53.97 189 LYS A O 1
ATOM 1387 N N . PRO A 1 190 ? 3.704 -23.029 10.606 1.00 50.53 190 PRO A N 1
ATOM 1388 C CA . PRO A 1 190 ? 3.401 -24.352 11.121 1.00 50.53 190 PRO A CA 1
ATOM 1389 C C . PRO A 1 190 ? 3.563 -24.300 12.635 1.00 50.53 190 PRO A C 1
ATOM 1391 O O . PRO A 1 190 ? 4.657 -24.024 13.135 1.00 50.53 190 PRO A O 1
ATOM 1394 N N . ARG A 1 191 ? 2.468 -24.499 13.379 1.00 48.31 191 ARG A N 1
ATOM 1395 C CA . ARG A 1 191 ? 2.594 -24.809 14.798 1.00 48.31 191 ARG A CA 1
ATOM 1396 C C . ARG A 1 191 ? 3.438 -26.067 14.814 1.00 48.31 191 ARG A C 1
ATOM 1398 O O . ARG A 1 191 ? 2.976 -27.097 14.326 1.00 48.31 191 ARG A O 1
ATOM 1405 N N . SER A 1 192 ? 4.673 -25.967 15.306 1.00 57.91 192 SER A N 1
ATOM 1406 C CA . SER A 1 192 ? 5.400 -27.139 15.768 1.00 57.91 192 SER A CA 1
ATOM 1407 C C . SER A 1 192 ? 4.393 -27.890 16.617 1.00 57.91 192 SER A C 1
ATOM 1409 O O . SER A 1 192 ? 3.941 -27.364 17.639 1.00 57.91 192 SER A O 1
ATOM 1411 N N . GLN A 1 193 ? 3.922 -29.030 16.118 1.00 53.06 193 GLN A N 1
ATOM 1412 C CA . GLN A 1 193 ? 3.079 -29.895 16.909 1.00 53.06 193 GLN A CA 1
ATOM 1413 C C . GLN A 1 193 ? 3.980 -30.243 18.080 1.00 53.06 193 GLN A C 1
ATOM 1415 O O . GLN A 1 193 ? 4.956 -30.972 17.914 1.00 53.06 193 GLN A O 1
ATOM 1420 N N . SER A 1 194 ? 3.742 -29.598 19.223 1.00 51.88 194 SER A N 1
ATOM 1421 C CA . SER A 1 194 ? 4.276 -30.080 20.476 1.00 51.88 194 SER A CA 1
ATOM 1422 C C . SER A 1 194 ? 3.716 -31.482 20.544 1.00 51.88 194 SER A C 1
ATOM 1424 O O . SER A 1 194 ? 2.500 -31.661 20.651 1.00 51.88 194 SER A O 1
ATOM 1426 N N . ALA A 1 195 ? 4.579 -32.455 20.279 1.00 56.03 195 ALA A N 1
ATOM 1427 C CA . ALA A 1 195 ? 4.249 -33.848 20.377 1.00 56.03 195 ALA A CA 1
ATOM 1428 C C . ALA A 1 195 ? 3.935 -34.091 21.851 1.00 56.03 195 ALA A C 1
ATOM 1430 O O . ALA A 1 195 ? 4.799 -34.469 22.635 1.00 56.03 195 ALA A O 1
ATOM 1431 N N . SER A 1 196 ? 2.682 -33.861 22.236 1.00 55.97 196 SER A N 1
ATOM 1432 C CA . SER A 1 196 ? 2.083 -34.522 23.379 1.00 55.97 196 SER A CA 1
ATOM 1433 C C . SER A 1 196 ? 1.906 -35.979 22.976 1.00 55.97 196 SER A C 1
ATOM 1435 O O . SER A 1 196 ? 0.802 -36.446 22.706 1.00 55.97 196 SER A O 1
ATOM 1437 N N . ALA A 1 197 ? 3.027 -36.694 22.878 1.00 58.75 197 ALA A N 1
ATOM 1438 C CA . ALA A 1 197 ? 2.997 -38.122 23.079 1.00 58.75 197 ALA A CA 1
ATOM 1439 C C . ALA A 1 197 ? 2.494 -38.330 24.518 1.00 58.75 197 ALA A C 1
ATOM 1441 O O . ALA A 1 197 ? 3.025 -37.699 25.441 1.00 58.75 197 ALA A O 1
ATOM 1442 N N . PRO A 1 198 ? 1.455 -39.147 24.741 1.00 57.84 198 PRO A N 1
ATOM 1443 C CA . PRO A 1 198 ? 1.092 -39.526 26.094 1.00 57.84 198 PRO A CA 1
ATOM 1444 C C . PRO A 1 198 ? 2.302 -40.206 26.747 1.00 57.84 198 PRO A C 1
ATOM 1446 O O . PRO A 1 198 ? 2.867 -41.150 26.195 1.00 57.84 198 PRO A O 1
ATOM 1449 N N . HIS A 1 199 ? 2.709 -39.710 27.918 1.00 53.97 199 HIS A N 1
ATOM 1450 C CA . HIS A 1 199 ? 3.610 -40.444 28.803 1.00 53.97 199 HIS A CA 1
ATOM 1451 C C . HIS A 1 199 ? 2.965 -41.807 29.106 1.00 53.97 199 HIS A C 1
ATOM 1453 O O . HIS A 1 199 ? 1.824 -41.821 29.578 1.00 53.97 199 HIS A O 1
ATOM 1459 N N . PRO A 1 200 ? 3.636 -42.949 28.870 1.00 63.31 200 PRO A N 1
ATOM 1460 C CA . PRO A 1 200 ? 3.138 -44.211 29.388 1.00 63.31 200 PRO A CA 1
ATOM 1461 C C . PRO A 1 200 ? 3.214 -44.163 30.916 1.00 63.31 200 PRO A C 1
ATOM 1463 O O . PRO A 1 200 ? 4.275 -43.918 31.493 1.00 63.31 200 PRO A O 1
ATOM 1466 N N . ALA A 1 201 ? 2.071 -44.372 31.567 1.00 63.03 201 ALA A N 1
ATOM 1467 C CA . ALA A 1 201 ? 1.999 -44.566 33.005 1.00 63.03 201 ALA A CA 1
ATOM 1468 C C . ALA A 1 201 ? 2.845 -45.794 33.379 1.00 63.03 201 ALA A C 1
ATOM 1470 O O . ALA A 1 201 ? 2.503 -46.925 33.034 1.00 63.03 201 ALA A O 1
ATOM 1471 N N . GLY A 1 202 ? 3.973 -45.561 34.049 1.00 58.38 202 GLY A N 1
ATOM 1472 C CA . GLY A 1 202 ? 4.749 -46.617 34.691 1.00 58.38 202 GLY A CA 1
ATOM 1473 C C . GLY A 1 202 ? 3.971 -47.182 35.880 1.00 58.38 202 GLY A C 1
ATOM 1474 O O . GLY A 1 202 ? 3.410 -46.426 36.673 1.00 58.38 202 GLY A O 1
ATOM 1475 N N . ALA A 1 203 ? 3.913 -48.508 35.978 1.00 65.06 203 ALA A N 1
ATOM 1476 C CA . ALA A 1 203 ? 3.294 -49.227 37.089 1.00 65.06 203 ALA A CA 1
ATOM 1477 C C . ALA A 1 203 ? 4.017 -48.949 38.429 1.00 65.06 203 ALA A C 1
ATOM 1479 O O . ALA A 1 203 ? 5.227 -48.708 38.420 1.00 65.06 203 ALA A O 1
ATOM 1480 N N . PRO A 1 204 ? 3.316 -49.001 39.579 1.00 65.56 204 PRO A N 1
ATOM 1481 C CA . PRO A 1 204 ? 3.945 -48.821 40.886 1.00 65.56 204 PRO A CA 1
ATOM 1482 C C . PRO A 1 204 ? 4.812 -50.036 41.274 1.00 65.56 204 PRO A C 1
ATOM 1484 O O . PRO A 1 204 ? 4.478 -51.164 40.899 1.00 65.56 204 PRO A O 1
ATOM 1487 N N . PRO A 1 205 ? 5.908 -49.836 42.032 1.00 69.56 205 PRO A N 1
ATOM 1488 C CA . PRO A 1 205 ? 6.701 -50.940 42.566 1.00 69.56 205 PRO A CA 1
ATOM 1489 C C . PRO A 1 205 ? 5.950 -51.693 43.678 1.00 69.56 205 PRO A C 1
ATOM 1491 O O . PRO A 1 205 ? 5.090 -51.123 44.352 1.00 69.56 205 PRO A O 1
ATOM 1494 N N . SER A 1 206 ? 6.286 -52.981 43.817 1.00 72.62 206 SER A N 1
ATOM 1495 C CA . SER A 1 206 ? 5.767 -53.921 44.827 1.00 72.62 206 SER A CA 1
ATOM 1496 C C . SER A 1 206 ? 6.308 -53.672 46.230 1.00 72.62 206 SER A C 1
ATOM 1498 O O . SER A 1 206 ? 7.465 -53.209 46.338 1.00 72.62 206 SER A O 1
#

Solvent-accessible surface area (backbone atoms only — not comparable to full-atom values): 13310 Å² total; per-residue (Å²): 142,85,82,85,85,89,83,88,86,78,88,81,88,82,89,82,86,91,83,93,83,82,80,90,80,88,78,90,84,90,81,79,86,81,91,65,88,76,91,72,72,82,68,74,71,81,79,70,74,73,92,77,79,69,72,79,75,59,94,84,60,70,49,76,71,48,60,73,63,52,47,44,69,54,68,22,67,54,78,84,83,72,82,50,71,89,33,52,37,73,61,9,46,54,53,35,62,75,72,44,18,54,33,20,16,90,70,26,60,18,68,10,88,52,16,89,82,40,87,74,61,43,68,39,35,35,74,70,71,52,83,52,45,38,55,69,76,88,56,55,54,48,55,63,20,51,42,43,33,49,33,55,8,37,39,46,53,82,47,58,73,86,50,68,56,32,49,87,79,42,55,76,66,52,42,17,7,32,47,38,26,51,64,65,40,31,57,79,75,78,72,75,75,76,77,78,65,81,78,79,83,77,78,82,85,133

Sequence (206 aa):
MRGVDSSVGTHAAKSSRIRLAAVLLLAWSACSDRSGRDSVASARAPVLPPEGAGAPASPDHPTAHDIARASASDLAREPNTVDWRGGNRAHGQVLFAQHCAICHGGGGAGDGIASPALDPKPRDFTDARFYIDASADNRTGDDVDLARVILYGPGAFGGTQAMPAWRQTFSDDDARDLIAHIRSLARAKPRSQSASAPHPAGAPPS

Radius of gyration: 33.57 Å; Cα contacts (8 Å, |Δi|>4): 212; chains: 1; bounding box: 66×110×82 Å

pLDDT: mean 76.05, std 21.36, range [38.66, 98.75]

Nearest PDB structures (foldseek):
  6h5l-assembly1_B  TM=8.448E-01  e=2.309E-04  Candidatus Kuenenia stuttgartensis
  8x2j-assembly1_E  TM=6.946E-01  e=2.439E-03  Chloroflexus aurantiacus J-10-fl
  6lod-assembly1_E  TM=5.448E-01  e=8.956E-04  Roseiflexus castenholzii DSM 13941
  4v2k-assembly1_A-2  TM=5.593E-01  e=5.545E-02  Allochromatium vinosum

Mean predicted aligned error: 17.25 Å

Foldseek 3Di:
DDDDDDDDDDDDDDDDDDDDDDDDDDDDDDDDDDPDDDPPPPPPPPPDDPPDPPDPPDPPQQDPVRLVPQALVNQLPPDPPDDLEDAAQVLLLVVCVVAPCQQLNNLSQLPHVCQVVDVPGHDRLQQQDFDFNSNPPPDGNDSSNQLCCAQSNCVSRVDDPPRHHCSSPDDSNNSSNNSSNSNVSHHDDPPPPPPPPPDPDDDDDD

Secondary structure (DSSP, 8-state):
----------PPP----------------------------------PPPTT--PPPPTTSPPHHHHHHS-HHHHHHS---S---S--HHHHHHHIIIIIHHHH-TTSSS--TTGGG-SSPPP-GGG------SSSSS--SSHHHHHHHHHH-GGGGTS-SSSPP-TTT--HHHHHHHHHHHHHTSPPP-------PPPP-PPPP-